Protein AF-A0A6P0U0A3-F1 (afdb_monomer_lite)

Foldseek 3Di:
DFQLDFAAFAEKEWDDWDDDQQKIWTWMQGPNDIKIKIKGFDNVPDLPDDQDPVLVVLLNLLVVLQLCLRHQHQEYEYAVDEDDPVVQVLSLVVSCLSCLVVCVVSVHDPNSRHRYDYDHDDDDPDDADAFDQAEEQEADLALLSLLVLLVCVVVVGRYAYEYEACQQVPLDDCSVVQFCVVVVNVVVHHYTYMYIDMPDRVCVVRVGDGDGDGSCLSNQVSVVLSVCSVVRHAEYEYRQAQCLQDFDDDDPRHTHGPSSCRAPVVQVSVQVVCVVVVNSHHYDYDHNPPHSVNSLVVCCVRPVVSVVSGDDPVVSD

Sequence (317 aa):
MATGKSPTCSVIYSQAPYWENYRLIFPFLVDNWQHFYYIDFPPKFENTEKTYPSILIGIAMAEIYRLCEICTPQIVKVPWYSCLQWEIDWWNEDIYWYLQQKFYLEKWNWDKMPRIEFSSNYTENNSFPSLNDTYLLAVSGGKESTFSFEWMQQANLPTEAFTLHNAGGILGNNWLEKFPVFDYIKNQTYLWEIQAHPQEDPAEYFAYQGVRNDPTITNALFIMMIIAIQQGHRFLVLANDKSSNESNTTYQGREVNHQSAKGAAYIERFNKFLERKGMPFRYVSICEEVYSIGAVHQLSLWNKNILNDLTSCNEAQ

pLDDT: mean 85.36, std 13.05, range [37.75, 98.25]

Radius of gyration: 19.23 Å; chains: 1; bounding box: 43×47×50 Å

Structure (mmCIF, N/CA/C/O backbone):
data_AF-A0A6P0U0A3-F1
#
_entry.id   AF-A0A6P0U0A3-F1
#
loop_
_atom_site.group_PDB
_atom_site.id
_atom_site.type_symbol
_atom_site.label_atom_id
_atom_site.label_alt_id
_atom_site.label_comp_id
_atom_site.label_asym_id
_atom_site.label_entity_id
_atom_site.label_seq_id
_atom_site.pdbx_PDB_ins_code
_atom_site.Cartn_x
_atom_site.Cartn_y
_atom_site.Cartn_z
_atom_site.occupancy
_atom_site.B_iso_or_equiv
_atom_site.auth_seq_id
_atom_site.auth_comp_id
_atom_site.auth_asym_id
_atom_site.auth_atom_id
_atom_site.pdbx_PDB_model_num
ATOM 1 N N . MET A 1 1 ? 17.369 18.041 -13.734 1.00 42.00 1 MET A N 1
ATOM 2 C CA . MET A 1 1 ? 16.608 17.110 -14.597 1.00 42.00 1 MET A CA 1
ATOM 3 C C . MET A 1 1 ? 17.220 15.735 -14.406 1.00 42.00 1 MET A C 1
ATOM 5 O O . MET A 1 1 ? 18.433 15.638 -14.551 1.00 42.00 1 MET A O 1
ATOM 9 N N . ALA A 1 2 ? 16.436 14.726 -14.011 1.00 46.38 2 ALA A N 1
ATOM 10 C CA . ALA A 1 2 ? 16.933 13.354 -13.889 1.00 46.38 2 ALA A CA 1
ATOM 11 C C . ALA A 1 2 ? 17.519 12.915 -15.239 1.00 46.38 2 ALA A C 1
ATOM 13 O O . ALA A 1 2 ? 16.922 13.159 -16.286 1.00 46.38 2 ALA A O 1
ATOM 14 N N . THR A 1 3 ? 18.714 12.331 -15.237 1.00 49.88 3 THR A N 1
ATOM 15 C CA . THR A 1 3 ? 19.517 12.101 -16.450 1.00 49.88 3 THR A CA 1
ATOM 16 C C . THR A 1 3 ? 19.027 10.933 -17.315 1.00 49.88 3 THR A C 1
ATOM 18 O O . THR A 1 3 ? 19.735 10.527 -18.233 1.00 49.88 3 THR A O 1
ATOM 21 N N . GLY A 1 4 ? 17.834 10.379 -17.058 1.00 51.22 4 GLY A N 1
ATOM 22 C CA . GLY A 1 4 ? 17.206 9.305 -17.847 1.00 51.22 4 GLY A CA 1
ATOM 23 C C . GLY A 1 4 ? 17.993 7.987 -17.906 1.00 51.22 4 GLY A C 1
ATOM 24 O O . GLY A 1 4 ? 17.554 7.038 -18.558 1.00 51.22 4 GLY A O 1
ATOM 25 N N . LYS A 1 5 ? 19.152 7.916 -17.241 1.00 59.84 5 LYS A N 1
ATOM 26 C CA . LYS A 1 5 ? 19.984 6.724 -17.100 1.00 59.84 5 LYS A CA 1
ATOM 27 C C . LYS A 1 5 ? 19.606 6.028 -15.801 1.00 59.84 5 LYS A C 1
ATOM 29 O O . LYS A 1 5 ? 20.313 6.158 -14.806 1.00 59.84 5 LYS A O 1
ATOM 34 N N . SER A 1 6 ? 18.483 5.317 -15.811 1.00 65.94 6 SER A N 1
ATOM 35 C CA . SER A 1 6 ? 18.298 4.295 -14.785 1.00 65.94 6 SER A CA 1
ATOM 36 C C . SER A 1 6 ? 19.247 3.129 -15.073 1.00 65.94 6 SER A C 1
ATOM 38 O O . SER A 1 6 ? 19.455 2.788 -16.244 1.00 65.94 6 SER A O 1
ATOM 40 N N . PRO A 1 7 ? 19.823 2.523 -14.031 1.00 77.25 7 PRO A N 1
ATOM 41 C CA . PRO A 1 7 ? 20.419 1.198 -14.100 1.00 77.25 7 PRO A CA 1
ATOM 42 C C . PRO A 1 7 ? 19.443 0.227 -14.767 1.00 77.25 7 PRO A C 1
ATOM 44 O O . PRO A 1 7 ? 18.230 0.370 -14.626 1.00 77.25 7 PRO A O 1
ATOM 47 N N . THR A 1 8 ? 19.968 -0.740 -15.511 1.00 80.44 8 THR A N 1
ATOM 48 C CA . THR A 1 8 ? 19.154 -1.770 -16.163 1.00 80.44 8 THR A CA 1
ATOM 49 C C . THR A 1 8 ? 19.476 -3.126 -15.564 1.00 80.44 8 THR A C 1
ATOM 51 O O . THR A 1 8 ? 20.646 -3.505 -15.527 1.00 80.44 8 THR A O 1
ATOM 54 N N . CYS A 1 9 ? 18.451 -3.860 -15.158 1.00 88.19 9 CYS A N 1
ATOM 55 C CA . CYS A 1 9 ? 18.503 -5.289 -14.883 1.00 88.19 9 CYS A CA 1
ATOM 56 C C . CYS A 1 9 ? 17.815 -6.040 -16.035 1.00 88.19 9 CYS A C 1
ATOM 58 O O . CYS A 1 9 ? 16.983 -5.473 -16.746 1.00 88.19 9 CYS A O 1
ATOM 60 N N . SER A 1 10 ? 18.164 -7.303 -16.267 1.00 89.44 10 SER A N 1
ATOM 61 C CA . SER A 1 10 ? 17.520 -8.089 -17.332 1.00 89.44 10 SER A CA 1
ATOM 62 C C . SER A 1 10 ? 16.207 -8.690 -16.845 1.00 89.44 10 SER A C 1
ATOM 64 O O . SER A 1 10 ? 15.193 -8.651 -17.549 1.00 89.44 10 SER A O 1
ATOM 66 N N . VAL A 1 11 ? 16.224 -9.248 -15.633 1.00 95.44 11 VAL A N 1
ATOM 67 C CA . VAL A 1 11 ? 15.101 -9.998 -15.074 1.00 95.44 11 VAL A CA 1
ATOM 68 C C . VAL A 1 11 ? 15.053 -9.908 -13.551 1.00 95.44 11 VAL A C 1
ATOM 70 O O . VAL A 1 11 ? 16.077 -9.941 -12.869 1.00 95.44 11 VAL A O 1
ATOM 73 N N . ILE A 1 12 ? 13.835 -9.856 -13.018 1.00 97.62 12 ILE A N 1
ATOM 74 C CA . ILE A 1 12 ? 13.557 -10.043 -11.591 1.00 97.62 12 ILE A CA 1
ATOM 75 C C . ILE A 1 12 ? 12.837 -11.377 -11.417 1.00 97.62 12 ILE A C 1
ATOM 77 O O . ILE A 1 12 ? 11.835 -11.629 -12.083 1.00 97.62 12 ILE A O 1
ATOM 81 N N . TYR A 1 13 ? 13.309 -12.215 -10.501 1.00 97.75 13 TYR A N 1
ATOM 82 C CA . TYR A 1 13 ? 12.610 -13.414 -10.049 1.00 97.75 13 TYR A CA 1
ATOM 83 C C . TYR A 1 13 ? 12.142 -13.220 -8.612 1.00 97.75 13 TYR A C 1
ATOM 85 O O . TYR A 1 13 ? 12.962 -13.071 -7.711 1.00 97.75 13 TYR A O 1
ATOM 93 N N . SER A 1 14 ? 10.834 -13.266 -8.385 1.00 97.88 14 SER A N 1
ATOM 94 C CA . SER A 1 14 ? 10.274 -13.355 -7.037 1.00 97.88 14 SER A CA 1
ATOM 95 C C . SER A 1 14 ? 10.255 -14.813 -6.585 1.00 97.88 14 SER A C 1
ATOM 97 O O . SER A 1 14 ? 9.908 -15.706 -7.361 1.00 97.88 14 SER A O 1
ATOM 99 N N . GLN A 1 15 ? 10.630 -15.071 -5.337 1.00 96.75 15 GLN A N 1
ATOM 100 C CA . GLN A 1 15 ? 10.567 -16.395 -4.722 1.00 96.75 15 GLN A CA 1
ATOM 101 C C . GLN A 1 15 ? 9.417 -16.460 -3.716 1.00 96.75 15 GLN A C 1
ATOM 103 O O . GLN A 1 15 ? 8.876 -15.432 -3.309 1.00 96.75 15 GLN A O 1
ATOM 108 N N . ALA A 1 16 ? 9.028 -17.679 -3.334 1.00 95.44 16 ALA A N 1
ATOM 109 C CA . ALA A 1 16 ? 7.943 -17.877 -2.383 1.00 95.44 16 ALA A CA 1
ATOM 110 C C . ALA A 1 16 ? 8.286 -17.205 -1.039 1.00 95.44 16 ALA A C 1
ATOM 112 O O . ALA A 1 16 ? 9.346 -17.502 -0.478 1.00 95.44 16 ALA A O 1
ATOM 113 N N . PRO A 1 17 ? 7.417 -16.324 -0.518 1.00 96.81 17 PRO A N 1
ATOM 114 C CA . PRO A 1 17 ? 7.645 -15.700 0.773 1.00 96.81 17 PRO A CA 1
ATOM 115 C C . PRO A 1 17 ? 7.436 -16.693 1.915 1.00 96.81 17 PRO A C 1
ATOM 117 O O . PRO A 1 17 ? 6.699 -17.675 1.785 1.00 96.81 17 PRO A O 1
ATOM 120 N N . TYR A 1 18 ? 8.071 -16.424 3.049 1.00 95.25 18 TYR A N 1
ATOM 121 C CA . TYR A 1 18 ? 7.999 -17.281 4.228 1.00 95.25 18 TYR A CA 1
ATOM 122 C C . TYR A 1 18 ? 8.070 -16.472 5.520 1.00 95.25 18 TYR A C 1
ATOM 124 O O . TYR A 1 18 ? 8.582 -15.355 5.553 1.00 95.25 18 TYR A O 1
ATOM 132 N N . TRP A 1 19 ? 7.540 -17.056 6.591 1.00 93.44 19 TRP A N 1
ATOM 133 C CA . TRP A 1 19 ? 7.587 -16.478 7.928 1.00 93.44 19 TRP A CA 1
ATOM 134 C C . TRP A 1 19 ? 8.822 -16.953 8.690 1.00 93.44 19 TRP A C 1
ATOM 136 O O . TRP A 1 19 ? 9.168 -18.134 8.652 1.00 93.44 19 TRP A O 1
ATOM 146 N N . GLU A 1 20 ? 9.431 -16.043 9.440 1.00 92.62 20 GLU A N 1
ATOM 147 C CA . GLU A 1 20 ? 10.434 -16.322 10.460 1.00 92.62 20 GLU A CA 1
ATOM 148 C C . GLU A 1 20 ? 10.071 -15.526 11.722 1.00 92.62 20 GLU A C 1
ATOM 150 O O . GLU A 1 20 ? 10.250 -14.311 11.793 1.00 92.62 20 GLU A O 1
ATOM 155 N N . ASN A 1 21 ? 9.520 -16.207 12.730 1.00 89.12 21 ASN A N 1
ATOM 156 C CA . ASN A 1 21 ? 8.933 -15.572 13.918 1.00 89.12 21 ASN A CA 1
ATOM 157 C C . ASN A 1 21 ? 7.853 -14.535 13.533 1.00 89.12 21 ASN A C 1
ATOM 159 O O . ASN A 1 21 ? 6.868 -14.888 12.888 1.00 89.12 21 ASN A O 1
ATOM 163 N N . TYR A 1 22 ? 8.041 -13.266 13.910 1.00 91.38 22 TYR A N 1
ATOM 164 C CA . TYR A 1 22 ? 7.133 -12.147 13.619 1.00 91.38 22 TYR A CA 1
ATOM 165 C C . TYR A 1 22 ? 7.483 -11.401 12.321 1.00 91.38 22 TYR A C 1
ATOM 167 O O . TYR A 1 22 ? 6.948 -10.325 12.063 1.00 91.38 22 TYR A O 1
ATOM 175 N N . ARG A 1 23 ? 8.397 -11.949 11.514 1.00 93.75 23 ARG A N 1
ATOM 176 C CA . ARG A 1 23 ? 8.851 -11.358 10.256 1.00 93.75 23 ARG A CA 1
ATOM 177 C C . ARG A 1 23 ? 8.343 -12.171 9.077 1.00 93.75 23 ARG A C 1
ATOM 179 O O . ARG A 1 23 ? 8.541 -13.383 9.021 1.00 93.75 23 ARG A O 1
ATOM 186 N N . LEU A 1 24 ? 7.743 -11.495 8.108 1.00 95.62 24 LEU A N 1
ATOM 187 C CA . LEU A 1 24 ? 7.437 -12.053 6.797 1.00 95.62 24 LEU A CA 1
ATOM 188 C C . LEU A 1 24 ? 8.527 -11.628 5.809 1.00 95.62 24 LEU A C 1
ATOM 190 O O . LEU A 1 24 ? 8.824 -10.441 5.668 1.00 95.62 24 LEU A O 1
ATOM 194 N N . ILE A 1 25 ? 9.134 -12.607 5.144 1.00 97.06 25 ILE A N 1
ATOM 195 C CA . ILE A 1 25 ? 10.307 -12.434 4.288 1.00 97.06 25 ILE A CA 1
ATOM 196 C C . ILE A 1 25 ? 9.929 -12.704 2.835 1.00 97.06 25 ILE A C 1
ATOM 198 O O . ILE A 1 25 ? 9.372 -13.753 2.514 1.00 97.06 25 ILE A O 1
ATOM 202 N N . PHE A 1 26 ? 10.286 -11.771 1.955 1.00 97.94 26 PHE A N 1
ATOM 203 C CA . PHE A 1 26 ? 10.101 -11.840 0.509 1.00 97.94 26 PHE A CA 1
ATOM 204 C C . PHE A 1 26 ? 11.465 -11.847 -0.192 1.00 97.94 26 PHE A C 1
ATOM 206 O O . PHE A 1 26 ? 12.105 -10.795 -0.289 1.00 97.94 26 PHE A O 1
ATOM 213 N N . PRO A 1 27 ? 11.931 -13.007 -0.681 1.00 98.25 27 PRO A N 1
ATOM 214 C CA . PRO A 1 27 ? 13.178 -13.091 -1.429 1.00 98.25 27 PRO A CA 1
ATOM 215 C C . PRO A 1 27 ? 12.974 -12.778 -2.914 1.00 98.25 27 PRO A C 1
ATOM 217 O O . PRO A 1 27 ? 12.021 -13.240 -3.553 1.00 98.25 27 PRO A O 1
ATOM 220 N N . PHE A 1 28 ? 13.932 -12.060 -3.486 1.00 98.12 28 PHE A N 1
ATOM 221 C CA . PHE A 1 28 ? 14.017 -11.739 -4.902 1.00 98.12 28 PHE A CA 1
ATOM 222 C C . PHE A 1 28 ? 15.427 -12.028 -5.423 1.00 98.12 28 PHE A C 1
ATOM 224 O O . PHE A 1 28 ? 16.420 -11.862 -4.719 1.00 98.12 28 PHE A O 1
ATOM 231 N N . LEU A 1 29 ? 15.519 -12.444 -6.682 1.00 97.75 29 LEU A N 1
ATOM 232 C CA . LEU A 1 29 ? 16.771 -12.524 -7.427 1.00 97.75 29 LEU A CA 1
ATOM 233 C C . LEU A 1 29 ? 16.689 -11.5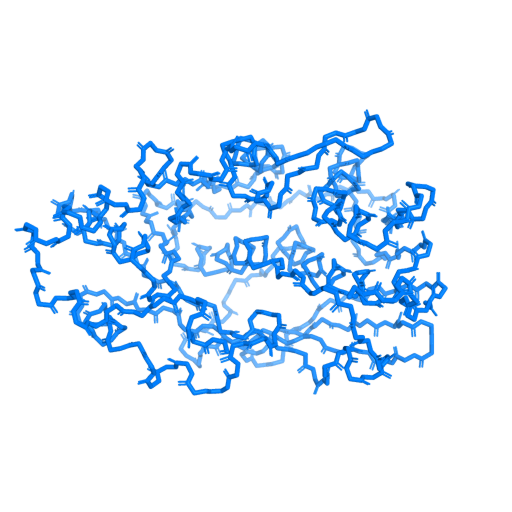44 -8.598 1.00 97.75 29 LEU A C 1
ATOM 235 O O . LEU A 1 29 ? 15.901 -11.747 -9.523 1.00 97.75 29 LEU A O 1
ATOM 239 N N . VAL A 1 30 ? 17.483 -10.481 -8.543 1.00 96.50 30 VAL A N 1
ATOM 240 C CA . VAL A 1 30 ? 17.583 -9.463 -9.593 1.00 96.50 30 VAL A CA 1
ATOM 241 C C . VAL A 1 30 ? 18.876 -9.714 -10.360 1.00 96.50 30 VAL A C 1
ATOM 243 O O . VAL A 1 30 ? 19.965 -9.436 -9.863 1.00 96.50 30 VAL A O 1
ATOM 246 N N . ASP A 1 31 ? 18.770 -10.301 -11.550 1.00 93.12 31 ASP A N 1
ATOM 247 C CA . ASP A 1 31 ? 19.893 -10.920 -12.265 1.00 93.12 31 ASP A CA 1
ATOM 248 C C . ASP A 1 31 ? 20.704 -11.884 -11.366 1.00 93.12 31 ASP A C 1
ATOM 250 O O . ASP A 1 31 ? 20.295 -13.028 -11.174 1.00 93.12 31 ASP A O 1
ATOM 254 N N . ASN A 1 32 ? 21.829 -11.435 -10.794 1.00 91.94 32 ASN A N 1
ATOM 255 C CA . ASN A 1 32 ? 22.683 -12.221 -9.887 1.00 91.94 32 ASN A CA 1
ATOM 256 C C . ASN A 1 32 ? 22.645 -11.736 -8.426 1.00 91.94 32 ASN A C 1
ATOM 258 O O . ASN A 1 32 ? 23.357 -12.276 -7.579 1.00 91.94 32 ASN A O 1
ATOM 262 N N . TRP A 1 33 ? 21.863 -10.701 -8.131 1.00 95.69 33 TRP A N 1
ATOM 263 C CA . TRP A 1 33 ? 21.782 -10.081 -6.817 1.00 95.69 33 TRP A CA 1
ATOM 264 C C . TRP A 1 33 ? 20.606 -10.644 -6.019 1.00 95.69 33 TRP A C 1
ATOM 266 O O . TRP A 1 33 ? 19.465 -10.623 -6.484 1.00 95.69 33 TRP A O 1
ATOM 276 N N . GLN A 1 34 ? 20.889 -11.170 -4.826 1.00 97.25 34 GLN A N 1
ATOM 277 C CA . GLN A 1 34 ? 19.858 -11.609 -3.891 1.00 97.25 34 GLN A CA 1
ATOM 278 C C . GLN A 1 34 ? 19.389 -10.428 -3.057 1.00 97.25 34 GLN A C 1
ATOM 280 O O . GLN A 1 34 ? 20.160 -9.861 -2.292 1.00 97.25 34 GLN A O 1
ATOM 285 N N . HIS A 1 35 ? 18.110 -10.111 -3.191 1.00 96.94 35 HIS A N 1
ATOM 286 C CA . HIS A 1 35 ? 17.456 -9.033 -2.477 1.00 96.94 35 HIS A CA 1
ATOM 287 C C . HIS A 1 35 ? 16.377 -9.593 -1.560 1.00 96.94 35 HIS A C 1
ATOM 289 O O . HIS A 1 35 ? 15.631 -10.492 -1.949 1.00 96.94 35 HIS A O 1
ATOM 295 N N . PHE A 1 36 ? 16.260 -9.040 -0.359 1.00 97.31 36 PHE A N 1
ATOM 296 C CA . PHE A 1 36 ? 15.252 -9.452 0.608 1.00 97.31 36 PHE A CA 1
ATOM 297 C C . PHE A 1 36 ? 14.442 -8.253 1.068 1.00 97.31 36 PHE A C 1
ATOM 299 O O . PHE A 1 36 ? 14.992 -7.202 1.401 1.00 97.31 36 PHE A O 1
ATOM 306 N N . TYR A 1 37 ? 13.129 -8.440 1.119 1.00 95.94 37 TYR A N 1
ATOM 307 C CA . TYR A 1 37 ? 12.188 -7.472 1.650 1.00 95.94 37 TYR A CA 1
ATOM 308 C C . TYR A 1 37 ? 11.454 -8.053 2.852 1.00 95.94 37 TYR A C 1
ATOM 310 O O . TYR A 1 37 ? 10.993 -9.194 2.823 1.00 95.94 37 TYR A O 1
ATOM 318 N N . TYR A 1 38 ? 11.386 -7.273 3.922 1.00 95.06 38 TYR A N 1
ATOM 319 C CA . TYR A 1 38 ? 10.942 -7.701 5.236 1.00 95.06 38 TYR A CA 1
ATOM 320 C C . TYR A 1 38 ? 9.733 -6.894 5.680 1.00 95.06 38 TYR A C 1
ATOM 322 O O . TYR A 1 38 ? 9.729 -5.668 5.563 1.00 95.06 38 TYR A O 1
ATOM 330 N N . ILE A 1 39 ? 8.735 -7.591 6.222 1.00 94.69 39 ILE A N 1
ATOM 331 C CA . ILE A 1 39 ? 7.615 -7.003 6.953 1.00 94.69 39 ILE A CA 1
ATOM 332 C C . ILE A 1 39 ? 7.678 -7.510 8.392 1.00 94.69 39 ILE A C 1
ATOM 334 O O . ILE A 1 39 ? 7.473 -8.698 8.646 1.00 94.69 39 ILE A O 1
ATOM 338 N N . ASP A 1 40 ? 7.956 -6.604 9.317 1.00 93.25 40 ASP A N 1
ATOM 339 C CA . ASP A 1 40 ? 8.069 -6.862 10.743 1.00 93.25 40 ASP A CA 1
ATOM 340 C C . ASP A 1 40 ? 6.766 -6.507 11.449 1.00 93.25 40 ASP A C 1
ATOM 342 O O . ASP A 1 40 ? 6.338 -5.348 11.482 1.00 93.25 40 ASP A O 1
ATOM 346 N N . PHE A 1 41 ? 6.148 -7.531 12.031 1.00 93.62 41 PHE A N 1
ATOM 347 C CA . PHE A 1 41 ? 4.975 -7.407 12.879 1.00 93.62 41 PHE A CA 1
ATOM 348 C C . PHE A 1 41 ? 5.400 -7.305 14.351 1.00 93.62 41 PHE A C 1
ATOM 350 O O . PHE A 1 41 ? 6.426 -7.866 14.751 1.00 93.62 41 PHE A O 1
ATOM 357 N N . PRO A 1 42 ? 4.630 -6.602 15.200 1.00 91.19 42 PRO A N 1
ATOM 358 C CA . PRO A 1 42 ? 4.949 -6.512 16.617 1.00 91.19 42 PRO A CA 1
ATOM 359 C C . PRO A 1 42 ? 4.815 -7.898 17.278 1.00 91.19 42 PRO A C 1
ATOM 361 O O . PRO A 1 42 ? 3.936 -8.657 16.883 1.00 91.19 42 PRO A O 1
ATOM 364 N N . PRO A 1 43 ? 5.577 -8.228 18.342 1.00 85.25 43 PRO A N 1
ATOM 365 C CA . PRO A 1 43 ? 5.554 -9.564 18.965 1.00 85.25 43 PRO A CA 1
ATOM 366 C C . PRO A 1 43 ? 4.182 -10.051 19.456 1.00 85.25 43 PRO A C 1
ATOM 368 O O . PRO A 1 43 ? 3.949 -11.242 19.607 1.00 85.25 43 PRO A O 1
ATOM 371 N N . LYS A 1 44 ? 3.262 -9.120 19.720 1.00 85.31 44 LYS A N 1
ATOM 372 C CA . LYS A 1 44 ? 1.860 -9.395 20.076 1.00 85.31 44 LYS A CA 1
ATOM 373 C C . LYS A 1 44 ? 1.020 -9.932 18.906 1.00 85.31 44 LYS A C 1
ATOM 375 O O . LYS A 1 44 ? -0.088 -10.411 19.118 1.00 85.31 44 LYS A O 1
ATOM 380 N N . PHE A 1 45 ? 1.517 -9.814 17.676 1.00 85.88 45 PHE A N 1
ATOM 381 C CA . PHE A 1 45 ? 0.910 -10.390 16.486 1.00 85.88 45 PHE A CA 1
ATOM 382 C C . PHE A 1 45 ? 1.232 -11.887 16.446 1.00 85.88 45 PHE A C 1
ATOM 384 O O . PHE A 1 45 ? 2.242 -12.320 15.895 1.00 85.88 45 PHE A O 1
ATOM 391 N N . GLU A 1 46 ? 0.383 -12.692 17.076 1.00 73.81 46 GLU A N 1
ATOM 392 C CA . GLU A 1 46 ? 0.467 -14.144 16.953 1.00 73.81 46 GLU A CA 1
ATOM 393 C C . GLU A 1 46 ? -0.070 -14.540 15.578 1.00 73.81 46 GLU A C 1
ATOM 395 O O . GLU A 1 46 ? -1.280 -14.487 15.358 1.00 73.81 46 GLU A O 1
ATOM 400 N N . ASN A 1 47 ? 0.808 -14.911 14.644 1.00 69.94 47 ASN A N 1
ATOM 401 C CA . ASN A 1 47 ? 0.409 -15.378 13.315 1.00 69.94 47 ASN A CA 1
ATOM 402 C C . ASN A 1 47 ? -0.291 -16.748 13.415 1.00 69.94 47 ASN A C 1
ATOM 404 O O . ASN A 1 47 ? 0.306 -17.803 13.203 1.00 69.94 47 ASN A O 1
ATOM 408 N N . THR A 1 48 ? -1.551 -16.718 13.834 1.00 68.56 48 THR A N 1
ATOM 409 C CA . THR A 1 48 ? -2.397 -17.882 14.126 1.00 68.56 48 THR A CA 1
ATOM 410 C C . THR A 1 48 ? -3.135 -18.382 12.890 1.00 68.56 48 THR A C 1
ATOM 412 O O . THR A 1 48 ? -3.548 -19.538 12.845 1.00 68.56 48 THR A O 1
ATOM 415 N N . GLU A 1 49 ? -3.248 -17.535 11.868 1.00 66.62 49 GLU A N 1
ATOM 416 C CA . GLU A 1 49 ? -3.959 -17.815 10.628 1.00 66.62 49 GLU A CA 1
ATOM 417 C C . GLU A 1 49 ? -2.992 -18.044 9.466 1.00 66.62 49 GLU A C 1
ATOM 419 O O . GLU A 1 49 ? -1.937 -17.420 9.346 1.00 66.62 49 GLU A O 1
ATOM 424 N N . LYS A 1 50 ? -3.371 -18.928 8.540 1.00 79.62 50 LYS A N 1
ATOM 425 C CA . LYS A 1 50 ? -2.598 -19.116 7.311 1.00 79.62 50 LYS A CA 1
ATOM 426 C C . LYS A 1 50 ? -2.680 -17.841 6.472 1.00 79.62 50 LYS A C 1
ATOM 428 O O . LYS A 1 50 ? -3.760 -17.457 6.029 1.00 79.62 50 LYS A O 1
ATOM 433 N N . THR A 1 51 ? -1.541 -17.221 6.168 1.00 84.56 51 THR A N 1
ATOM 434 C CA . THR A 1 51 ? -1.521 -16.104 5.218 1.00 84.56 51 THR A CA 1
ATOM 435 C C . THR A 1 51 ? -1.835 -16.604 3.807 1.00 84.56 51 THR A C 1
ATOM 437 O O . THR A 1 51 ? -1.226 -17.554 3.310 1.00 84.56 51 THR A O 1
ATOM 440 N N . TYR A 1 52 ? -2.805 -15.967 3.157 1.00 91.25 52 TYR A N 1
ATOM 441 C CA . TYR A 1 52 ? -3.309 -16.387 1.853 1.00 91.25 52 TYR A CA 1
ATOM 442 C C . TYR A 1 52 ? -2.342 -15.966 0.732 1.00 91.25 52 TYR A C 1
ATOM 444 O O . TYR A 1 52 ? -1.929 -14.803 0.713 1.00 91.25 52 TYR A O 1
ATOM 452 N N . PRO A 1 53 ? -2.005 -16.848 -0.234 1.00 92.44 53 PRO A N 1
ATOM 453 C CA . PRO A 1 53 ? -1.135 -16.508 -1.365 1.00 92.44 53 PRO A CA 1
ATOM 454 C C . PRO A 1 53 ? -1.577 -15.253 -2.120 1.00 92.44 53 PRO A C 1
ATOM 456 O O . PRO A 1 53 ? -0.743 -14.432 -2.487 1.00 92.44 53 PRO A O 1
ATOM 459 N N . SER A 1 54 ? -2.888 -15.063 -2.272 1.00 92.62 54 SER A N 1
ATOM 460 C CA . SER A 1 54 ? -3.491 -13.886 -2.897 1.00 92.62 54 SER A CA 1
ATOM 461 C C . SER A 1 54 ? -3.242 -12.560 -2.158 1.00 92.62 54 SER A C 1
ATOM 463 O O . SER A 1 54 ? -3.352 -11.499 -2.762 1.00 92.62 54 SER A O 1
ATOM 465 N N . ILE A 1 55 ? -2.925 -12.603 -0.859 1.00 95.12 55 ILE A N 1
ATOM 466 C CA . ILE A 1 55 ? -2.501 -11.429 -0.078 1.00 95.12 55 ILE A CA 1
ATOM 467 C C . ILE A 1 55 ? -0.985 -11.261 -0.177 1.00 95.12 55 ILE A C 1
ATOM 469 O O . ILE A 1 55 ? -0.494 -10.164 -0.434 1.00 95.12 55 ILE A O 1
ATOM 473 N N . LEU A 1 56 ? -0.246 -12.366 -0.030 1.00 95.69 56 LEU A N 1
ATOM 474 C CA . LEU A 1 56 ? 1.214 -12.383 -0.117 1.00 95.69 56 LEU A CA 1
ATOM 475 C C . LEU A 1 56 ? 1.707 -11.825 -1.453 1.00 95.69 56 LEU A C 1
ATOM 477 O O . LEU A 1 56 ? 2.672 -11.063 -1.478 1.00 95.69 56 LEU A O 1
ATOM 481 N N . ILE A 1 57 ? 1.034 -12.160 -2.558 1.00 96.06 57 ILE A N 1
ATOM 482 C CA . ILE A 1 57 ? 1.429 -11.644 -3.865 1.00 96.06 57 ILE A CA 1
ATOM 483 C C . ILE A 1 57 ? 1.323 -10.125 -3.916 1.00 96.06 57 ILE A C 1
ATOM 485 O O . ILE A 1 57 ? 2.230 -9.486 -4.424 1.00 96.06 57 ILE A O 1
ATOM 489 N N . GLY A 1 58 ? 0.295 -9.523 -3.323 1.00 95.75 58 GLY A N 1
ATOM 490 C CA . GLY A 1 58 ? 0.141 -8.075 -3.348 1.00 95.75 58 GLY A CA 1
ATOM 491 C C . GLY A 1 58 ? 1.253 -7.322 -2.618 1.00 95.75 58 GLY A C 1
ATOM 492 O O . GLY A 1 58 ? 1.720 -6.295 -3.108 1.00 95.75 58 GLY A O 1
ATOM 493 N N . ILE A 1 59 ? 1.752 -7.878 -1.510 1.00 96.00 59 ILE A N 1
ATOM 494 C CA . ILE A 1 59 ? 2.925 -7.340 -0.800 1.00 96.00 59 ILE A CA 1
ATOM 495 C C . ILE A 1 59 ? 4.189 -7.508 -1.655 1.00 96.00 59 ILE A C 1
ATOM 497 O O . ILE A 1 59 ? 4.957 -6.562 -1.825 1.00 96.00 59 ILE A O 1
ATOM 501 N N . ALA A 1 60 ? 4.385 -8.686 -2.259 1.00 96.88 60 ALA A N 1
ATOM 502 C CA . ALA A 1 60 ? 5.512 -8.925 -3.159 1.00 96.88 60 ALA A CA 1
ATOM 503 C C . ALA A 1 60 ? 5.489 -7.981 -4.375 1.00 96.88 60 ALA A C 1
ATOM 505 O O . ALA A 1 60 ? 6.535 -7.483 -4.789 1.00 96.88 60 ALA A O 1
ATOM 506 N N . MET A 1 61 ? 4.303 -7.707 -4.925 1.00 96.44 61 MET A N 1
ATOM 507 C CA . MET A 1 61 ? 4.109 -6.809 -6.060 1.00 96.44 61 MET A CA 1
ATOM 508 C C . MET A 1 61 ? 4.496 -5.369 -5.724 1.00 96.44 61 MET A C 1
ATOM 510 O O . MET A 1 61 ? 5.124 -4.721 -6.555 1.00 96.44 61 MET A O 1
ATOM 514 N N . ALA A 1 62 ? 4.224 -4.887 -4.508 1.00 93.31 62 ALA A N 1
ATOM 515 C CA . ALA A 1 62 ? 4.677 -3.562 -4.087 1.00 93.31 62 ALA A CA 1
ATOM 516 C C . ALA A 1 62 ? 6.211 -3.432 -4.125 1.00 93.31 62 ALA A C 1
ATOM 518 O O . ALA A 1 62 ? 6.739 -2.441 -4.630 1.00 93.31 62 ALA A O 1
ATOM 519 N N . GLU A 1 63 ? 6.946 -4.450 -3.673 1.00 94.69 63 GLU A N 1
ATOM 520 C CA . GLU A 1 63 ? 8.408 -4.440 -3.781 1.00 94.69 63 GLU A CA 1
ATOM 521 C C . GLU A 1 63 ? 8.888 -4.610 -5.230 1.00 94.69 63 GLU A C 1
ATOM 523 O O . GLU A 1 63 ? 9.822 -3.932 -5.656 1.00 94.69 63 GLU A O 1
ATOM 528 N N . ILE A 1 64 ? 8.220 -5.453 -6.024 1.00 95.94 64 ILE A N 1
ATOM 529 C CA . ILE A 1 64 ? 8.489 -5.588 -7.464 1.00 95.94 64 ILE A CA 1
ATOM 530 C C . ILE A 1 64 ? 8.350 -4.240 -8.168 1.00 95.94 64 ILE A C 1
ATOM 532 O O . ILE A 1 64 ? 9.187 -3.915 -9.006 1.00 95.94 64 ILE A O 1
ATOM 536 N N . TYR A 1 65 ? 7.328 -3.450 -7.839 1.00 93.75 65 TYR A N 1
ATOM 537 C CA . TYR A 1 65 ? 7.116 -2.125 -8.416 1.00 93.75 65 TYR A CA 1
ATOM 538 C C . TYR A 1 65 ? 8.297 -1.207 -8.127 1.00 93.75 65 TYR A C 1
ATOM 540 O O . TYR A 1 65 ? 8.846 -0.617 -9.059 1.00 93.75 65 TYR A O 1
ATOM 548 N N . ARG A 1 66 ? 8.753 -1.172 -6.871 1.00 91.06 66 ARG A N 1
ATOM 549 C CA . ARG A 1 66 ? 9.935 -0.408 -6.463 1.00 91.06 66 ARG A CA 1
ATOM 550 C C . ARG A 1 66 ? 11.198 -0.871 -7.195 1.00 91.06 66 ARG A C 1
ATOM 552 O O . ARG A 1 66 ? 11.942 -0.051 -7.724 1.00 91.06 66 ARG A O 1
ATOM 559 N N . LEU A 1 67 ? 11.434 -2.179 -7.293 1.00 93.62 67 LEU A N 1
ATOM 560 C CA . LEU A 1 67 ? 12.581 -2.714 -8.036 1.00 93.62 67 LEU A CA 1
ATOM 561 C C . LEU A 1 67 ? 12.498 -2.392 -9.534 1.00 93.62 67 LEU A C 1
ATOM 563 O O . LEU A 1 67 ? 13.504 -2.038 -10.147 1.00 93.62 67 LEU A O 1
ATOM 567 N N . CYS A 1 68 ? 11.307 -2.463 -10.129 1.00 93.25 68 CYS A N 1
ATOM 568 C CA . CYS A 1 68 ? 11.082 -2.091 -11.522 1.00 93.25 68 CYS A CA 1
ATOM 569 C C . CYS A 1 68 ? 11.331 -0.604 -11.765 1.00 93.25 68 CYS A C 1
ATOM 571 O O . CYS A 1 68 ? 11.909 -0.236 -12.787 1.00 93.25 68 CYS A O 1
ATOM 573 N N . GLU A 1 69 ? 10.947 0.245 -10.815 1.00 90.06 69 GLU A N 1
ATOM 574 C CA . GLU A 1 69 ? 11.277 1.661 -10.837 1.00 90.06 69 GLU A CA 1
ATOM 575 C C . GLU A 1 69 ? 12.793 1.883 -10.824 1.00 90.06 69 GLU A C 1
ATOM 577 O O . GLU A 1 69 ? 13.301 2.717 -11.565 1.00 90.06 69 GLU A O 1
ATOM 582 N N . ILE A 1 70 ? 13.534 1.118 -10.027 1.00 89.75 70 ILE A N 1
ATOM 583 C CA . ILE A 1 70 ? 14.971 1.324 -9.824 1.00 89.75 70 ILE 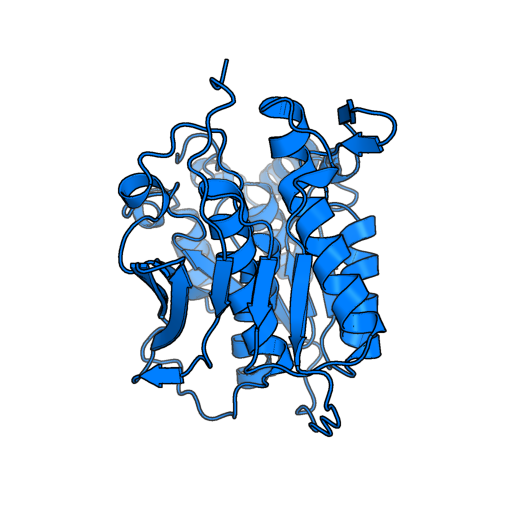A CA 1
ATOM 584 C C . ILE A 1 70 ? 15.808 0.747 -10.974 1.00 89.75 70 ILE A C 1
ATOM 586 O O . ILE A 1 70 ? 16.688 1.439 -11.487 1.00 89.75 70 ILE A O 1
ATOM 590 N N . CYS A 1 71 ? 15.545 -0.501 -11.382 1.00 89.69 71 CYS A N 1
ATOM 591 C CA . CYS A 1 71 ? 16.386 -1.234 -12.337 1.00 89.69 71 CYS A CA 1
ATOM 592 C C . CYS A 1 71 ? 15.704 -1.591 -13.665 1.00 89.69 71 CYS A C 1
ATOM 594 O O . CYS A 1 71 ? 16.376 -2.058 -14.575 1.00 89.69 71 CYS A O 1
ATOM 596 N N . THR A 1 72 ? 14.396 -1.363 -13.820 1.00 88.31 72 THR A N 1
ATOM 597 C CA . THR A 1 72 ? 13.684 -1.443 -15.122 1.00 88.31 72 THR A CA 1
ATOM 598 C C . THR A 1 72 ? 13.967 -2.719 -15.924 1.00 88.31 72 THR A C 1
ATOM 600 O O . THR A 1 72 ? 14.541 -2.669 -17.017 1.00 88.31 72 THR A O 1
ATOM 603 N N . PRO A 1 73 ? 13.568 -3.882 -15.393 1.00 92.75 73 PRO A N 1
ATOM 604 C CA . PRO A 1 73 ? 13.671 -5.133 -16.123 1.00 92.75 73 PRO A CA 1
ATOM 605 C C . PRO A 1 73 ? 12.715 -5.150 -17.314 1.00 92.75 73 PRO A C 1
ATOM 607 O O . PRO A 1 73 ? 11.659 -4.518 -17.295 1.00 92.75 73 PRO A O 1
ATOM 610 N N . GLN A 1 74 ? 13.028 -5.959 -18.325 1.00 89.25 74 GLN A N 1
ATOM 611 C CA . GLN A 1 74 ? 12.046 -6.280 -19.367 1.00 89.25 74 GLN A CA 1
ATOM 612 C C . GLN A 1 74 ? 10.986 -7.260 -18.849 1.00 89.25 74 GLN A C 1
ATOM 614 O O . GLN A 1 74 ? 9.813 -7.169 -19.212 1.00 89.25 74 GLN A O 1
ATOM 619 N N . ILE A 1 75 ? 11.404 -8.206 -18.002 1.00 94.56 75 ILE A N 1
ATOM 620 C CA . ILE A 1 75 ? 10.565 -9.307 -17.527 1.00 94.56 75 ILE A CA 1
ATOM 621 C C . ILE A 1 75 ? 10.690 -9.440 -16.008 1.00 94.56 75 ILE A C 1
ATOM 623 O O . ILE A 1 75 ? 11.792 -9.476 -15.458 1.00 94.56 75 ILE A O 1
ATOM 627 N N . VAL A 1 76 ? 9.551 -9.594 -15.341 1.00 97.69 76 VAL A N 1
ATOM 628 C CA . VAL A 1 76 ? 9.453 -10.026 -13.945 1.00 97.69 76 VAL A CA 1
ATOM 629 C C . VAL A 1 76 ? 8.792 -11.395 -13.910 1.00 97.69 76 VAL A C 1
ATOM 631 O O . VAL A 1 76 ? 7.734 -11.585 -14.501 1.00 97.69 76 VAL A O 1
ATOM 634 N N . LYS A 1 77 ? 9.389 -12.352 -13.204 1.00 97.62 77 LYS A N 1
ATOM 635 C CA . LYS A 1 77 ? 8.875 -13.716 -13.066 1.00 97.62 77 LYS A CA 1
ATOM 636 C C . LYS A 1 77 ? 8.451 -13.987 -11.633 1.00 97.62 77 LYS A C 1
ATOM 638 O O . LYS A 1 77 ? 9.247 -13.847 -10.705 1.00 97.62 77 LYS A O 1
ATOM 643 N N . VAL A 1 78 ? 7.219 -14.453 -11.470 1.00 97.19 78 VAL A N 1
ATOM 644 C CA . VAL A 1 78 ? 6.616 -14.807 -10.181 1.00 97.19 78 VAL A CA 1
ATOM 645 C C . VAL A 1 78 ? 6.179 -16.282 -10.212 1.00 97.19 78 VAL A C 1
ATOM 647 O O . VAL A 1 78 ? 4.989 -16.589 -10.246 1.00 97.19 78 VAL A O 1
ATOM 650 N N . PRO A 1 79 ? 7.128 -17.237 -10.244 1.00 94.69 79 PRO A N 1
ATOM 651 C CA . PRO A 1 79 ? 6.824 -18.653 -10.461 1.00 94.69 79 PRO A CA 1
ATOM 652 C C . PRO A 1 79 ? 6.054 -19.314 -9.309 1.00 94.69 79 PRO A C 1
ATOM 654 O O . PRO A 1 79 ? 5.403 -20.337 -9.516 1.00 94.69 79 PRO A O 1
ATOM 657 N N . TRP A 1 80 ? 6.135 -18.760 -8.098 1.00 94.12 80 TRP A N 1
ATOM 658 C CA . TRP A 1 80 ? 5.504 -19.322 -6.901 1.00 94.12 80 TRP A CA 1
ATOM 659 C C . TRP A 1 80 ? 4.009 -19.008 -6.794 1.00 94.12 80 TRP A C 1
ATOM 661 O O . TRP A 1 80 ? 3.306 -19.665 -6.028 1.00 94.12 80 TRP A O 1
ATOM 671 N N . TYR A 1 81 ? 3.521 -18.026 -7.553 1.00 94.06 81 TYR A N 1
ATOM 672 C CA . TYR A 1 81 ? 2.116 -17.650 -7.576 1.00 94.06 81 TYR A CA 1
ATOM 673 C C . TYR A 1 81 ? 1.507 -18.009 -8.928 1.00 94.06 81 TYR A C 1
ATOM 675 O O . TYR A 1 81 ? 2.087 -17.748 -9.984 1.00 94.06 81 TYR A O 1
ATOM 683 N N . SER A 1 82 ? 0.334 -18.633 -8.883 1.00 91.81 82 SER A N 1
ATOM 684 C CA . SER A 1 82 ? -0.445 -18.947 -10.076 1.00 91.81 82 SER A CA 1
ATOM 685 C C . SER A 1 82 ? -1.749 -18.179 -10.044 1.00 91.81 82 SER A C 1
ATOM 687 O O . SER A 1 82 ? -2.339 -18.026 -8.979 1.00 91.81 82 SER A O 1
ATOM 689 N N . CYS A 1 83 ? -2.215 -17.717 -11.198 1.00 91.56 83 CYS A N 1
ATOM 690 C CA . CYS A 1 83 ? -3.477 -16.998 -11.292 1.00 91.56 83 CYS A CA 1
ATOM 691 C C . CYS A 1 83 ? -4.104 -17.122 -12.683 1.00 91.56 83 CYS A C 1
ATOM 693 O O . CYS A 1 83 ? -3.502 -17.624 -13.634 1.00 91.56 83 CYS A O 1
ATOM 695 N N . LEU A 1 84 ? -5.366 -16.706 -12.778 1.00 91.62 84 LEU A N 1
ATOM 696 C CA . LEU A 1 84 ? -6.101 -16.655 -14.038 1.00 91.62 84 LEU A CA 1
ATOM 697 C C . LEU A 1 84 ? -5.676 -15.435 -14.859 1.00 91.62 84 LEU A C 1
ATOM 699 O O . LEU A 1 84 ? -5.232 -14.431 -14.307 1.00 91.62 84 LEU A O 1
ATOM 703 N N . GLN A 1 85 ? -5.904 -15.484 -16.174 1.00 92.06 85 GLN A N 1
ATOM 704 C CA . GLN A 1 85 ? -5.497 -14.417 -17.096 1.00 92.06 85 GLN A CA 1
ATOM 705 C C . GLN A 1 85 ? -5.976 -13.022 -16.668 1.00 92.06 85 GLN A C 1
ATOM 707 O O . GLN A 1 85 ? -5.211 -12.070 -16.739 1.00 92.06 85 GLN A O 1
ATOM 712 N N . TRP A 1 86 ? -7.202 -12.900 -16.151 1.00 94.06 86 TRP A N 1
ATOM 713 C CA . TRP A 1 86 ? -7.732 -11.606 -15.713 1.00 94.06 86 TRP A CA 1
ATOM 714 C C . TRP A 1 86 ? -6.913 -10.974 -14.576 1.00 94.06 86 TRP A C 1
ATOM 716 O O . TRP A 1 86 ? -6.849 -9.753 -14.481 1.00 94.06 86 TRP A O 1
ATOM 726 N N . GLU A 1 87 ? -6.315 -11.789 -13.702 1.00 94.56 87 GLU A N 1
ATOM 727 C CA . GLU A 1 87 ? -5.483 -11.323 -12.591 1.00 94.56 87 GLU A CA 1
ATOM 728 C C . GLU A 1 87 ? -4.092 -10.937 -13.105 1.00 94.56 87 GLU A C 1
ATOM 730 O O . GLU A 1 87 ? -3.546 -9.922 -12.686 1.00 94.56 87 GLU A O 1
ATOM 735 N N . ILE A 1 88 ? -3.558 -11.679 -14.082 1.00 94.25 88 ILE A N 1
ATOM 736 C CA . ILE A 1 88 ? -2.325 -11.312 -14.797 1.00 94.25 88 ILE A CA 1
ATOM 737 C C . ILE A 1 88 ? -2.482 -9.942 -15.467 1.00 94.25 88 ILE A C 1
ATOM 739 O O . ILE A 1 88 ? -1.608 -9.084 -15.331 1.00 94.25 88 ILE A O 1
ATOM 743 N N . ASP A 1 89 ? -3.596 -9.732 -16.171 1.00 95.06 89 ASP A N 1
ATOM 744 C CA . ASP A 1 89 ? -3.909 -8.467 -16.837 1.00 95.06 89 ASP A CA 1
ATOM 745 C C . ASP A 1 89 ? -4.043 -7.335 -15.811 1.00 95.06 89 ASP A C 1
ATOM 747 O O . ASP A 1 89 ? -3.513 -6.243 -16.017 1.00 95.06 89 ASP A O 1
ATOM 751 N N . TRP A 1 90 ? -4.679 -7.616 -14.667 1.00 95.75 90 TRP A N 1
ATOM 752 C CA . TRP A 1 90 ? -4.796 -6.665 -13.566 1.00 95.75 90 TRP A CA 1
ATOM 753 C C . TRP A 1 90 ? -3.418 -6.258 -13.026 1.00 95.75 90 TRP A C 1
ATOM 755 O O . TRP A 1 90 ? -3.139 -5.069 -12.933 1.00 95.75 90 TRP A O 1
ATOM 765 N N . TRP A 1 91 ? -2.516 -7.194 -12.729 1.00 95.81 91 TRP A N 1
ATOM 766 C CA . TRP A 1 91 ? -1.178 -6.855 -12.220 1.00 95.81 91 TRP A CA 1
ATOM 767 C C . TRP A 1 91 ? -0.325 -6.082 -13.240 1.00 95.81 91 TRP A C 1
ATOM 769 O O . TRP A 1 91 ? 0.384 -5.148 -12.868 1.00 95.81 91 TRP A O 1
ATOM 779 N N . ASN A 1 92 ? -0.419 -6.419 -14.531 1.00 95.00 92 ASN A N 1
ATOM 780 C CA . ASN A 1 92 ? 0.301 -5.700 -15.593 1.00 95.00 92 ASN A CA 1
ATOM 781 C C . ASN A 1 92 ? -0.260 -4.291 -15.850 1.00 95.00 92 ASN A C 1
ATOM 783 O O . ASN A 1 92 ? 0.481 -3.385 -16.228 1.00 95.00 92 ASN A O 1
ATOM 787 N N . GLU A 1 93 ? -1.554 -4.073 -15.634 1.00 93.31 93 GLU A N 1
ATOM 788 C CA . GLU A 1 93 ? -2.116 -2.725 -15.635 1.00 93.31 93 GLU A CA 1
ATOM 789 C C . GLU A 1 93 ? -1.726 -1.961 -14.359 1.00 93.31 93 GLU A C 1
ATOM 791 O O . GLU A 1 93 ? -1.383 -0.787 -14.422 1.00 93.31 93 GLU A O 1
ATOM 796 N N . ASP A 1 94 ? -1.712 -2.616 -13.203 1.00 93.44 94 ASP A N 1
ATOM 797 C CA . ASP A 1 94 ? -1.419 -1.974 -11.920 1.00 93.44 94 ASP A CA 1
ATOM 798 C C . ASP A 1 94 ? 0.017 -1.418 -11.859 1.00 93.44 94 ASP A C 1
ATOM 800 O O . ASP A 1 94 ? 0.227 -0.260 -11.490 1.00 93.44 94 ASP A O 1
ATOM 804 N N . ILE A 1 95 ? 1.005 -2.175 -12.356 1.00 92.19 95 ILE A N 1
ATOM 805 C CA . ILE A 1 95 ? 2.383 -1.671 -12.490 1.00 92.19 95 ILE A CA 1
ATOM 806 C C . ILE A 1 95 ? 2.486 -0.498 -13.475 1.00 92.19 95 ILE A C 1
ATOM 808 O O . ILE A 1 95 ? 3.285 0.415 -13.262 1.00 92.19 95 ILE A O 1
ATOM 812 N N . TYR A 1 96 ? 1.662 -0.475 -14.531 1.00 91.06 96 TYR A N 1
ATOM 813 C CA . TYR A 1 96 ? 1.596 0.664 -15.448 1.00 91.06 96 TYR A CA 1
ATOM 814 C C . TYR A 1 96 ? 1.113 1.922 -14.715 1.00 91.06 96 TYR A C 1
ATOM 816 O O . TYR A 1 96 ? 1.740 2.978 -14.842 1.00 91.06 96 TYR A O 1
ATOM 824 N N . TRP A 1 97 ? 0.048 1.807 -13.911 1.00 89.06 97 TRP A N 1
ATOM 825 C CA . TRP A 1 97 ? -0.487 2.921 -13.121 1.00 89.06 97 TRP A CA 1
ATOM 826 C C . TRP A 1 97 ? 0.559 3.492 -12.161 1.00 89.06 97 TRP A C 1
ATOM 828 O O . TRP A 1 97 ? 0.588 4.707 -11.963 1.00 89.06 97 TRP A O 1
ATOM 838 N N . TYR A 1 98 ? 1.426 2.642 -11.609 1.00 89.06 98 TYR A N 1
ATOM 839 C CA . TYR A 1 98 ? 2.525 3.052 -10.739 1.00 89.06 98 TYR A CA 1
ATOM 840 C C . TYR A 1 98 ? 3.692 3.700 -11.515 1.00 89.06 98 TYR A C 1
ATOM 842 O O . TYR A 1 98 ? 4.129 4.800 -11.177 1.00 89.06 98 TYR A O 1
ATOM 850 N N . LEU A 1 99 ? 4.179 3.080 -12.598 1.00 89.56 99 LEU A N 1
ATOM 851 C CA . LEU A 1 99 ? 5.388 3.535 -13.305 1.00 89.56 99 LEU A CA 1
ATOM 852 C C . LEU A 1 99 ? 5.163 4.696 -14.290 1.00 89.56 99 LEU A C 1
ATOM 854 O O . LEU A 1 99 ? 6.136 5.320 -14.724 1.00 89.56 99 LEU A O 1
ATOM 858 N N . GLN A 1 100 ? 3.921 5.028 -14.660 1.00 88.50 100 GLN A N 1
ATOM 859 C CA . GLN A 1 100 ? 3.638 6.040 -15.692 1.00 88.50 100 GLN A CA 1
ATOM 860 C C . GLN A 1 100 ? 4.296 7.410 -15.433 1.00 88.50 100 GLN A C 1
ATOM 862 O O . GLN A 1 100 ? 4.767 8.061 -16.370 1.00 88.50 100 GLN A O 1
ATOM 867 N N . GLN A 1 101 ? 4.392 7.837 -14.166 1.00 85.06 101 GLN A N 1
ATOM 868 C CA . GLN A 1 101 ? 5.060 9.083 -13.780 1.00 85.06 101 GLN A CA 1
ATOM 869 C C . GLN A 1 101 ? 6.549 9.046 -14.109 1.00 85.06 101 GLN A C 1
ATOM 871 O O . GLN A 1 101 ? 7.070 9.988 -14.710 1.00 85.06 101 GLN A O 1
ATOM 876 N N . LYS A 1 102 ? 7.230 7.957 -13.746 1.00 85.50 102 LYS A N 1
ATOM 877 C CA . LYS A 1 102 ? 8.645 7.765 -14.060 1.00 85.50 102 LYS A CA 1
ATOM 878 C C . LYS A 1 102 ? 8.875 7.803 -15.566 1.00 85.50 102 LYS A C 1
ATOM 880 O O . LYS A 1 102 ? 9.766 8.516 -16.019 1.00 85.50 102 LYS A O 1
ATOM 885 N N . PHE A 1 103 ? 8.047 7.106 -16.345 1.00 88.06 103 PHE A N 1
ATOM 886 C CA . PHE A 1 103 ? 8.175 7.077 -17.806 1.00 88.06 103 PHE A CA 1
ATOM 887 C C . PHE A 1 103 ? 8.073 8.482 -18.407 1.00 88.06 103 PHE A C 1
ATOM 889 O O . PHE A 1 103 ? 8.883 8.859 -19.256 1.00 88.06 103 PHE A O 1
ATOM 896 N N . TYR A 1 104 ? 7.147 9.299 -17.903 1.00 87.44 104 TYR A N 1
ATOM 897 C CA . TYR A 1 104 ? 7.036 10.699 -18.300 1.00 87.44 104 TYR A CA 1
ATOM 898 C C . TYR A 1 104 ? 8.237 11.557 -17.873 1.00 87.44 104 TYR A C 1
ATOM 900 O O . TYR A 1 104 ? 8.724 12.364 -18.674 1.00 87.44 104 TYR A O 1
ATOM 908 N N . LEU A 1 105 ? 8.700 11.433 -16.627 1.00 85.06 105 LEU A N 1
ATOM 909 C CA . LEU A 1 105 ? 9.767 12.275 -16.074 1.00 85.06 105 LEU A CA 1
ATOM 910 C C . LEU A 1 105 ? 11.142 11.927 -16.660 1.00 85.06 105 LEU A C 1
ATOM 912 O O . LEU A 1 105 ? 11.906 12.831 -16.994 1.00 85.06 105 LEU A O 1
ATOM 916 N N . GLU A 1 106 ? 11.427 10.639 -16.850 1.00 84.88 106 GLU A N 1
ATOM 917 C CA . GLU A 1 106 ? 12.683 10.129 -17.418 1.00 84.88 106 GLU A CA 1
ATOM 918 C C . GLU A 1 106 ? 12.652 9.989 -18.950 1.00 84.88 106 GLU A C 1
ATOM 920 O O . GLU A 1 106 ? 13.653 9.612 -19.560 1.00 84.88 106 GLU A O 1
ATOM 925 N N . LYS A 1 107 ? 11.526 10.347 -19.584 1.00 86.12 107 LYS A N 1
ATOM 926 C CA . LYS A 1 107 ? 11.319 10.346 -21.042 1.00 86.12 107 LYS A CA 1
ATOM 927 C C . LYS A 1 107 ? 11.554 8.976 -21.686 1.00 86.12 107 LYS A C 1
ATOM 929 O O . LYS A 1 107 ? 12.241 8.861 -22.703 1.00 86.12 107 LYS A O 1
ATOM 934 N N . TRP A 1 108 ? 10.989 7.932 -21.090 1.00 85.25 108 TRP A N 1
ATOM 935 C CA . TRP A 1 108 ? 11.087 6.568 -21.602 1.00 85.25 108 TRP A CA 1
ATOM 936 C C . TRP A 1 108 ? 9.950 6.198 -22.529 1.00 85.25 108 TRP A C 1
ATOM 938 O O . TRP A 1 108 ? 8.804 6.560 -22.308 1.00 85.25 108 TRP A O 1
ATOM 948 N N . ASN A 1 109 ? 10.263 5.386 -23.530 1.00 88.38 109 ASN A N 1
ATOM 949 C CA . ASN A 1 109 ? 9.242 4.806 -24.382 1.00 88.38 109 ASN A CA 1
ATOM 950 C C . ASN A 1 109 ? 8.486 3.685 -23.656 1.00 88.38 109 ASN A C 1
ATOM 952 O O . ASN A 1 109 ? 9.068 2.925 -22.878 1.00 88.38 109 ASN A O 1
ATOM 956 N N . TRP A 1 110 ? 7.193 3.561 -23.957 1.00 89.56 110 TRP A N 1
ATOM 957 C CA . TRP A 1 110 ? 6.307 2.573 -23.336 1.00 89.56 110 TRP A CA 1
ATOM 958 C C . TRP A 1 110 ? 6.668 1.103 -23.623 1.00 89.56 110 TRP A C 1
ATOM 960 O O . TRP A 1 110 ? 6.206 0.235 -22.891 1.00 89.56 110 TRP A O 1
ATOM 970 N N . ASP A 1 111 ? 7.501 0.798 -24.625 1.00 88.12 111 ASP A N 1
ATOM 971 C CA . ASP A 1 111 ? 8.014 -0.562 -24.884 1.00 88.12 111 ASP A CA 1
ATOM 972 C C . ASP A 1 111 ? 8.949 -1.075 -23.778 1.00 88.12 111 ASP A C 1
ATOM 974 O O . ASP A 1 111 ? 9.174 -2.276 -23.673 1.00 88.12 111 ASP A O 1
ATOM 978 N N . LYS A 1 112 ? 9.449 -0.177 -22.919 1.00 88.38 112 LYS A N 1
ATOM 979 C CA . LYS A 1 112 ? 10.228 -0.527 -21.725 1.00 88.38 112 LYS A CA 1
ATOM 980 C C . LYS A 1 112 ? 9.373 -0.920 -20.519 1.00 88.38 112 LYS A C 1
ATOM 982 O O . LYS A 1 112 ? 9.937 -1.183 -19.461 1.00 88.38 112 LYS A O 1
ATOM 987 N N . MET A 1 113 ? 8.042 -0.886 -20.626 1.00 92.31 113 MET A N 1
ATOM 988 C CA . MET A 1 113 ? 7.163 -1.264 -19.518 1.00 92.31 113 MET A CA 1
ATOM 989 C C . MET A 1 113 ? 7.426 -2.729 -19.134 1.00 92.31 113 MET A C 1
ATOM 991 O O . MET A 1 113 ? 7.284 -3.596 -20.000 1.00 92.31 113 MET A O 1
ATOM 995 N N . PRO A 1 114 ? 7.807 -3.021 -17.876 1.00 93.94 114 PRO A N 1
ATOM 996 C CA . PRO A 1 114 ? 8.068 -4.387 -17.451 1.00 93.94 114 PRO A CA 1
ATOM 997 C C . PRO A 1 114 ? 6.826 -5.257 -17.614 1.00 93.94 114 PRO A C 1
ATOM 999 O O . PRO A 1 114 ? 5.718 -4.848 -17.261 1.00 93.94 114 PRO A O 1
ATOM 1002 N N . ARG A 1 115 ? 7.018 -6.479 -18.110 1.00 95.12 115 ARG A N 1
ATOM 1003 C CA . ARG A 1 115 ? 5.959 -7.487 -18.166 1.00 95.12 115 ARG A CA 1
ATOM 1004 C C . ARG A 1 115 ? 6.078 -8.431 -16.981 1.00 95.12 115 ARG A C 1
ATOM 1006 O O . ARG A 1 115 ? 7.132 -9.034 -16.776 1.00 95.12 115 ARG A O 1
ATOM 1013 N N . ILE A 1 116 ? 4.990 -8.596 -16.238 1.00 96.31 116 ILE A N 1
ATOM 1014 C CA . ILE A 1 116 ? 4.922 -9.537 -15.120 1.00 96.31 116 ILE A CA 1
ATOM 1015 C C . ILE A 1 116 ? 4.352 -10.863 -15.620 1.00 96.31 116 ILE A C 1
ATOM 1017 O O . ILE A 1 116 ? 3.257 -10.915 -16.188 1.00 96.31 116 ILE A O 1
ATOM 1021 N N . GLU A 1 117 ? 5.106 -11.933 -15.396 1.00 95.94 117 GLU A N 1
ATOM 1022 C CA . GLU A 1 117 ? 4.784 -13.297 -15.793 1.00 95.94 117 GLU A CA 1
ATOM 1023 C C . GLU A 1 117 ? 4.563 -14.168 -14.553 1.00 95.94 117 GLU A C 1
ATOM 1025 O O . GLU A 1 117 ? 5.439 -14.310 -13.696 1.00 95.94 117 GLU A O 1
ATOM 1030 N N . PHE A 1 118 ? 3.381 -14.774 -14.485 1.00 94.62 118 PHE A N 1
ATOM 1031 C CA . PHE A 1 118 ? 2.965 -15.688 -13.425 1.00 94.62 118 PHE A CA 1
ATOM 1032 C C . PHE A 1 118 ? 2.937 -17.128 -13.935 1.00 94.62 118 PHE A C 1
ATOM 1034 O O . PHE A 1 118 ? 2.870 -17.375 -15.142 1.00 94.62 118 PHE A O 1
ATOM 1041 N N . SER A 1 119 ? 2.928 -18.089 -13.014 1.00 86.81 119 SER A N 1
ATOM 1042 C CA . SER A 1 119 ? 2.668 -19.487 -13.362 1.00 86.81 119 SER A CA 1
ATOM 1043 C C . SER A 1 119 ? 1.204 -19.675 -13.790 1.00 86.81 119 SER A C 1
ATOM 1045 O O . SER A 1 119 ? 0.275 -19.204 -13.138 1.00 86.81 119 SER A O 1
ATOM 1047 N N . SER A 1 120 ? 0.969 -20.386 -14.893 1.00 68.62 120 SER A N 1
ATOM 1048 C CA . SER A 1 120 ? -0.365 -20.576 -15.477 1.00 68.62 120 SER A CA 1
ATOM 1049 C C . SER A 1 120 ? -0.968 -21.941 -15.131 1.00 68.62 120 SER A C 1
ATOM 1051 O O . SER A 1 120 ? -1.272 -22.728 -16.017 1.00 68.62 120 SER A O 1
ATOM 1053 N N . ASN A 1 121 ? -1.142 -22.244 -13.842 1.00 64.75 121 ASN A N 1
ATOM 1054 C CA . ASN A 1 121 ? -1.815 -23.467 -13.380 1.00 64.75 121 ASN A CA 1
ATOM 1055 C C . ASN A 1 121 ? -2.593 -23.180 -12.089 1.00 64.75 121 ASN A C 1
ATOM 1057 O O . ASN A 1 121 ? -2.056 -23.341 -10.996 1.00 64.75 121 ASN A O 1
ATOM 1061 N N . TYR A 1 122 ? -3.841 -22.714 -12.191 1.00 66.62 122 TYR A N 1
ATOM 1062 C CA . TYR A 1 122 ? -4.589 -22.263 -11.016 1.00 66.62 122 TYR A CA 1
ATOM 1063 C C . TYR A 1 122 ? -5.914 -22.986 -10.787 1.00 66.62 122 TYR A C 1
ATOM 1065 O O . TYR A 1 122 ? -6.810 -22.960 -11.629 1.00 66.62 122 TYR A O 1
ATOM 1073 N N . THR A 1 123 ? -6.056 -23.475 -9.557 1.00 54.28 123 THR A N 1
ATOM 1074 C CA . THR A 1 123 ? -7.309 -23.514 -8.796 1.00 54.28 123 THR A CA 1
ATOM 1075 C C . THR A 1 123 ? -6.971 -23.179 -7.343 1.00 54.28 123 THR A C 1
ATOM 1077 O O . THR A 1 123 ? -6.506 -24.045 -6.606 1.00 54.28 123 THR A O 1
ATOM 1080 N N . GLU A 1 124 ? -7.171 -21.935 -6.915 1.00 64.00 124 GLU A N 1
ATOM 1081 C CA . GLU A 1 124 ? -7.219 -21.607 -5.484 1.00 64.00 124 GLU A CA 1
ATOM 1082 C C . GLU A 1 124 ? -8.685 -21.656 -5.070 1.00 64.00 124 GLU A C 1
ATOM 1084 O O . GLU A 1 124 ? -9.538 -20.980 -5.647 1.00 64.00 124 GLU A O 1
ATOM 1089 N N . ASN A 1 125 ? -8.972 -22.503 -4.092 1.00 61.97 125 ASN A N 1
ATOM 1090 C CA . ASN A 1 125 ? -10.271 -22.585 -3.451 1.00 61.97 125 ASN A CA 1
ATOM 1091 C C . ASN A 1 125 ? -10.028 -22.315 -1.966 1.00 61.97 125 ASN A C 1
ATOM 1093 O O . ASN A 1 125 ? -9.964 -23.236 -1.155 1.00 61.97 125 ASN A O 1
ATOM 1097 N N . ASN A 1 126 ? -9.748 -21.053 -1.644 1.00 70.12 126 ASN A N 1
ATOM 1098 C CA . ASN A 1 126 ? -9.499 -20.629 -0.274 1.00 70.12 126 ASN A CA 1
ATOM 1099 C C . ASN A 1 126 ? -10.795 -20.078 0.316 1.00 70.12 126 ASN A C 1
ATOM 1101 O O . ASN A 1 126 ? -11.365 -19.117 -0.197 1.00 70.12 126 ASN A O 1
ATOM 1105 N N . SER A 1 127 ? -11.251 -20.684 1.408 1.00 80.06 127 SER A N 1
ATOM 1106 C CA . SER A 1 127 ? -12.293 -20.108 2.249 1.00 80.06 127 SER A CA 1
ATOM 1107 C C . SER A 1 127 ? -11.655 -19.078 3.173 1.00 80.06 127 SER A C 1
ATOM 1109 O O . SER A 1 127 ? -10.869 -19.447 4.044 1.00 80.06 127 SER A O 1
ATOM 1111 N N . PHE A 1 128 ? -11.988 -17.806 2.991 1.00 85.62 128 PHE A N 1
ATOM 1112 C CA . PHE A 1 128 ? -11.636 -16.774 3.961 1.00 85.62 128 PHE A CA 1
ATOM 1113 C C . PHE A 1 128 ? -12.559 -16.851 5.187 1.00 85.62 128 PHE A C 1
ATOM 1115 O O . PHE A 1 128 ? -13.714 -17.276 5.053 1.00 85.62 128 PHE A O 1
ATOM 1122 N N . PRO A 1 129 ? -12.093 -16.434 6.377 1.00 87.12 129 PRO A N 1
ATOM 1123 C CA . PRO A 1 129 ? -12.958 -16.324 7.542 1.00 87.12 129 PRO A CA 1
ATOM 1124 C C . PRO A 1 129 ? -14.025 -15.243 7.334 1.00 87.12 129 PRO A C 1
ATOM 1126 O O . PRO A 1 129 ? -13.857 -14.304 6.553 1.00 87.12 129 PRO A O 1
ATOM 1129 N N . SER A 1 130 ? -15.133 -15.368 8.064 1.00 88.75 130 SER A N 1
ATOM 1130 C CA . SER A 1 130 ? -16.125 -14.297 8.140 1.00 88.75 130 SER A CA 1
ATOM 1131 C C . SER A 1 130 ? -15.553 -13.126 8.932 1.00 88.75 130 SER A C 1
ATOM 1133 O O . SER A 1 130 ? -15.015 -13.323 10.019 1.00 88.75 130 SER A O 1
ATOM 1135 N N . LEU A 1 131 ? -15.720 -11.914 8.408 1.00 93.75 131 LEU A N 1
ATOM 1136 C CA . LEU A 1 131 ? -15.244 -10.681 9.033 1.00 93.75 131 LEU A CA 1
ATOM 1137 C C . LEU A 1 131 ? -16.412 -9.851 9.565 1.00 93.75 131 LEU A C 1
ATOM 1139 O O . LEU A 1 131 ? -17.524 -9.894 9.021 1.00 93.75 131 LEU A O 1
ATOM 1143 N N . ASN A 1 132 ? -16.140 -9.081 10.614 1.00 95.75 132 ASN A N 1
ATOM 1144 C CA . ASN A 1 132 ? -17.082 -8.159 11.230 1.00 95.75 132 ASN A CA 1
ATOM 1145 C C . ASN A 1 132 ? -17.091 -6.822 10.485 1.00 95.75 132 ASN A C 1
ATOM 1147 O O . ASN A 1 132 ? -16.101 -6.430 9.865 1.00 95.75 132 ASN A O 1
ATOM 1151 N N . ASP A 1 133 ? -18.192 -6.084 10.604 1.00 95.81 133 ASP A N 1
ATOM 1152 C CA . ASP A 1 133 ? -18.340 -4.738 10.040 1.00 95.81 133 ASP A CA 1
ATOM 1153 C C . ASP A 1 133 ? -17.616 -3.691 10.907 1.00 95.81 133 ASP A C 1
ATOM 1155 O O . ASP A 1 133 ? -18.203 -2.749 11.437 1.00 95.81 133 ASP A O 1
ATOM 1159 N N . THR A 1 134 ? -16.312 -3.902 11.077 1.00 97.12 134 THR A N 1
ATOM 1160 C CA . THR A 1 134 ? -15.367 -3.051 11.800 1.00 97.12 134 THR A CA 1
ATOM 1161 C C . THR A 1 134 ? -14.246 -2.601 10.864 1.00 97.12 134 THR A C 1
ATOM 1163 O O . THR A 1 134 ? -14.066 -3.146 9.766 1.00 97.12 134 THR A O 1
ATOM 1166 N N . TYR A 1 135 ? -13.519 -1.569 11.283 1.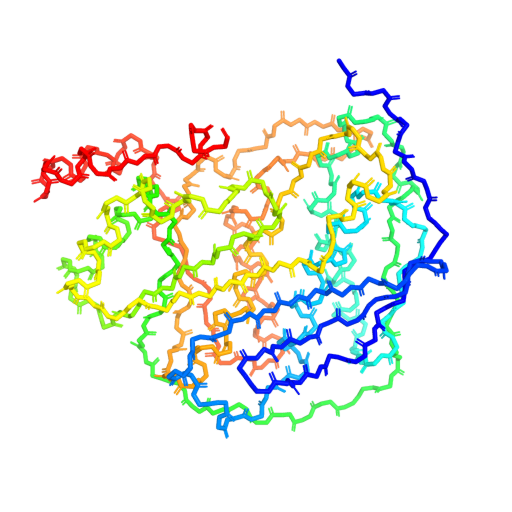00 97.81 135 TYR A N 1
ATOM 1167 C CA . TYR A 1 135 ? -12.637 -0.806 10.410 1.00 97.81 135 TYR A CA 1
ATOM 1168 C C . TYR A 1 135 ? -11.186 -0.886 10.876 1.00 97.81 135 TYR A C 1
ATOM 1170 O O . TYR A 1 135 ? -10.900 -0.734 12.061 1.00 97.81 135 TYR A O 1
ATOM 1178 N N . LEU A 1 136 ? -10.276 -1.046 9.919 1.00 97.94 136 LEU A N 1
ATOM 1179 C CA . LEU A 1 136 ? -8.849 -0.837 10.112 1.00 97.94 136 LEU A CA 1
ATOM 1180 C C . LEU A 1 136 ? -8.442 0.414 9.330 1.00 97.94 136 LEU A C 1
ATOM 1182 O O . LEU A 1 136 ? -8.489 0.417 8.098 1.00 97.94 136 LEU A O 1
ATOM 1186 N N . LEU A 1 137 ? -8.081 1.485 10.036 1.00 96.75 137 LEU A N 1
ATOM 1187 C CA . LEU A 1 137 ? -7.727 2.776 9.444 1.00 96.75 137 LEU A CA 1
ATOM 1188 C C . LEU A 1 137 ? -6.213 2.935 9.316 1.00 96.75 137 LEU A C 1
ATOM 1190 O O . LEU A 1 137 ? -5.502 2.942 10.317 1.00 96.75 137 LEU A O 1
ATOM 1194 N N . ALA A 1 138 ? -5.731 3.165 8.098 1.00 94.19 138 ALA A N 1
ATOM 1195 C CA . ALA A 1 138 ? -4.359 3.579 7.855 1.00 94.19 138 ALA A CA 1
ATOM 1196 C C . ALA A 1 138 ? -4.133 5.034 8.303 1.00 94.19 138 ALA A C 1
ATOM 1198 O O . ALA A 1 138 ? -4.778 5.962 7.807 1.00 94.19 138 ALA A O 1
ATOM 1199 N N . VAL A 1 139 ? -3.170 5.235 9.202 1.00 90.81 139 VAL A N 1
ATOM 1200 C CA . VAL A 1 139 ? -2.748 6.537 9.721 1.00 90.81 139 VAL A CA 1
ATOM 1201 C C . VAL A 1 139 ? -1.271 6.796 9.430 1.00 90.81 139 VAL A C 1
ATOM 1203 O O . VAL A 1 139 ? -0.405 5.956 9.673 1.00 90.81 139 VAL A O 1
ATOM 1206 N N . SER A 1 140 ? -0.976 7.982 8.895 1.00 82.94 140 SER A N 1
ATOM 1207 C CA . SER A 1 140 ? 0.384 8.410 8.531 1.00 82.94 140 SER A CA 1
ATOM 1208 C C . SER A 1 140 ? 0.892 9.586 9.365 1.00 82.94 140 SER A C 1
ATOM 1210 O O . SER A 1 140 ? 2.026 10.015 9.184 1.00 82.94 140 SER A O 1
ATOM 1212 N N . GLY A 1 141 ? 0.054 10.130 10.253 1.00 78.06 141 GLY A N 1
ATOM 1213 C CA . GLY A 1 141 ? 0.346 11.331 11.040 1.00 78.06 141 GLY A CA 1
ATOM 1214 C C . GLY A 1 141 ? 0.135 12.644 10.275 1.00 78.06 141 GLY A C 1
ATOM 1215 O O . GLY A 1 141 ? 0.220 13.730 10.848 1.00 78.06 141 GLY A O 1
ATOM 1216 N N . GLY A 1 142 ? -0.190 12.556 8.981 1.00 81.25 142 GLY A N 1
ATOM 1217 C CA . GLY A 1 142 ? -0.589 13.695 8.165 1.00 81.25 142 GLY A CA 1
ATOM 1218 C C . GLY A 1 142 ? -2.041 14.117 8.406 1.00 81.25 142 GLY A C 1
ATOM 1219 O O . GLY A 1 142 ? -2.891 13.315 8.806 1.00 81.25 142 GLY A O 1
ATOM 1220 N N . LYS A 1 143 ? -2.327 15.379 8.076 1.00 84.12 143 LYS A N 1
ATOM 1221 C CA . LYS A 1 143 ? -3.627 16.056 8.234 1.00 84.12 143 LYS A CA 1
ATOM 1222 C C . LYS A 1 143 ? -4.839 15.253 7.732 1.00 84.12 143 LYS A C 1
ATOM 1224 O O . LYS A 1 143 ? -5.834 15.181 8.444 1.00 84.12 143 LYS A O 1
ATOM 1229 N N . GLU A 1 144 ? -4.765 14.611 6.562 1.00 85.44 144 GLU A N 1
ATOM 1230 C CA . GLU A 1 144 ? -5.879 13.818 6.013 1.00 85.44 144 GLU A CA 1
ATOM 1231 C C . GLU A 1 144 ? -6.196 12.584 6.868 1.00 85.44 144 GLU A C 1
ATOM 1233 O O . GLU A 1 144 ? -7.361 12.294 7.154 1.00 85.44 144 GLU A O 1
ATOM 1238 N N . SER A 1 145 ? -5.158 11.858 7.290 1.00 88.38 145 SER A N 1
ATOM 1239 C CA . SER A 1 145 ? -5.318 10.637 8.081 1.00 88.38 145 SER A CA 1
ATOM 1240 C C . SER A 1 145 ? -5.789 10.928 9.505 1.00 88.38 145 SER A C 1
ATOM 1242 O O . SER A 1 145 ? -6.655 10.220 10.014 1.00 88.38 145 SER A O 1
ATOM 1244 N N . THR A 1 146 ? -5.317 12.027 10.105 1.00 89.50 146 THR A N 1
ATOM 1245 C CA . THR A 1 146 ? -5.791 12.494 11.414 1.00 89.50 146 THR A CA 1
ATOM 1246 C C . THR A 1 146 ? -7.235 12.980 11.349 1.00 89.50 146 THR A C 1
ATOM 1248 O O . THR A 1 146 ? -8.025 12.661 12.231 1.00 89.50 146 THR A O 1
ATOM 1251 N N . PHE A 1 147 ? -7.619 13.697 10.286 1.00 90.56 147 PHE A N 1
ATOM 1252 C CA . PHE A 1 147 ? -9.019 14.065 10.061 1.00 90.56 147 PHE A CA 1
ATOM 1253 C C . PHE A 1 147 ? -9.914 12.833 9.940 1.00 90.56 147 PHE A C 1
ATOM 1255 O O . PHE A 1 147 ? -10.965 12.785 10.572 1.00 90.56 147 PHE A O 1
ATOM 1262 N N . SER A 1 148 ? -9.488 11.832 9.165 1.00 92.12 148 SER A N 1
ATOM 1263 C CA . SER A 1 148 ? -10.245 10.586 9.018 1.00 92.12 148 SER A CA 1
ATOM 1264 C C . SER A 1 148 ? -10.401 9.877 10.358 1.00 92.12 148 SER A C 1
ATOM 1266 O O . SER A 1 148 ? -11.503 9.455 10.692 1.00 92.12 148 SER A O 1
ATOM 1268 N N . PHE A 1 149 ? -9.330 9.815 11.155 1.00 93.81 149 PHE A N 1
ATOM 1269 C CA . PHE A 1 149 ? -9.374 9.254 12.500 1.00 93.81 149 PHE A CA 1
ATOM 1270 C C . PHE A 1 149 ? -10.400 9.974 13.383 1.00 93.81 149 PHE A C 1
ATOM 1272 O O . PHE A 1 149 ? -11.323 9.339 13.887 1.00 93.81 149 PHE A O 1
ATOM 1279 N N . GLU A 1 150 ? -10.294 11.298 13.508 1.00 92.50 150 GLU A N 1
ATOM 1280 C CA . GLU A 1 150 ? -11.214 12.116 14.308 1.00 92.50 150 GLU A CA 1
ATOM 1281 C C . GLU A 1 150 ? -12.666 11.980 13.827 1.00 92.50 150 GLU A C 1
ATOM 1283 O O . GLU A 1 150 ? -13.570 11.776 14.633 1.00 92.50 150 GLU A O 1
ATOM 1288 N N . TRP A 1 151 ? -12.910 12.004 12.513 1.00 92.88 151 TRP A N 1
ATOM 1289 C CA . TRP A 1 151 ? -14.252 11.819 11.958 1.00 92.88 151 TRP A CA 1
ATOM 1290 C C . TRP A 1 151 ? -14.850 10.455 12.334 1.00 92.88 151 TRP A C 1
ATOM 1292 O O . TRP A 1 151 ? -16.010 10.387 12.745 1.00 92.88 151 TRP A O 1
ATOM 1302 N N . MET A 1 152 ? -14.065 9.375 12.252 1.00 94.25 152 MET A N 1
ATOM 1303 C CA . MET A 1 152 ? -14.518 8.032 12.635 1.00 94.25 152 MET A CA 1
ATOM 1304 C C . MET A 1 152 ? -14.813 7.926 14.135 1.00 94.25 152 MET A C 1
ATOM 1306 O O . MET A 1 152 ? -15.792 7.275 14.509 1.00 94.25 152 MET A O 1
ATOM 1310 N N . GLN A 1 153 ? -14.019 8.595 14.983 1.00 93.25 153 GLN A N 1
ATOM 1311 C CA . GLN A 1 153 ? -14.282 8.686 16.423 1.00 93.25 153 GLN A CA 1
ATOM 1312 C C . GLN A 1 153 ? -15.602 9.418 16.700 1.00 93.25 153 GLN A C 1
ATOM 1314 O O . GLN A 1 153 ? -16.451 8.902 17.423 1.00 93.25 153 GLN A O 1
ATOM 1319 N N . GLN A 1 154 ? -15.835 10.572 16.064 1.00 91.00 154 GLN A N 1
ATOM 1320 C CA . GLN A 1 154 ? -17.095 11.321 16.200 1.00 91.00 154 GLN A CA 1
ATOM 1321 C C . GLN A 1 154 ? -18.310 10.513 15.716 1.00 91.00 154 GLN A C 1
ATOM 1323 O O . GLN A 1 154 ? -19.399 10.607 16.286 1.00 91.00 154 GLN A O 1
ATOM 1328 N N . ALA A 1 155 ? -18.128 9.690 14.681 1.00 92.62 155 ALA A N 1
ATOM 1329 C CA . ALA A 1 155 ? -19.153 8.790 14.163 1.00 92.62 155 ALA A CA 1
ATOM 1330 C C . ALA A 1 155 ? -19.347 7.514 15.011 1.00 92.62 155 ALA A C 1
ATOM 1332 O O . ALA A 1 155 ? -20.240 6.723 14.707 1.00 92.62 155 ALA A O 1
ATOM 1333 N N . ASN A 1 156 ? -18.559 7.316 16.077 1.00 94.31 156 ASN A N 1
ATOM 1334 C CA . ASN A 1 156 ? -18.553 6.121 16.928 1.00 94.31 156 ASN A CA 1
ATOM 1335 C C . ASN A 1 156 ? -18.363 4.813 16.135 1.00 94.31 156 ASN A C 1
ATOM 1337 O O . ASN A 1 156 ? -19.003 3.798 16.423 1.00 94.31 156 ASN A O 1
ATOM 1341 N N . LEU A 1 157 ? -17.500 4.831 15.113 1.00 95.12 157 LEU A N 1
ATOM 1342 C CA . LEU A 1 157 ? -17.206 3.641 14.315 1.00 95.12 157 LEU A CA 1
ATOM 1343 C C . LEU A 1 157 ? -16.187 2.739 15.036 1.00 95.12 157 LEU A C 1
ATOM 1345 O O . LEU A 1 157 ? -15.137 3.235 15.454 1.00 95.12 157 LEU A O 1
ATOM 1349 N N . PRO A 1 158 ? -16.430 1.417 15.146 1.00 95.19 158 PRO A N 1
ATOM 1350 C CA . PRO A 1 158 ? -15.503 0.484 15.789 1.00 95.19 158 PRO A CA 1
ATOM 1351 C C . PRO A 1 158 ? -14.232 0.329 14.946 1.00 95.19 158 PRO A C 1
ATOM 1353 O O . PRO A 1 158 ? -14.222 -0.388 13.940 1.00 95.19 158 PRO A O 1
ATOM 1356 N N . THR A 1 159 ? -13.178 1.036 15.351 1.00 96.38 159 THR A N 1
ATOM 1357 C CA . THR A 1 159 ? -11.995 1.272 14.520 1.00 96.38 159 THR A CA 1
ATOM 1358 C C . THR A 1 159 ? -10.715 0.964 15.278 1.00 96.38 159 THR A C 1
ATOM 1360 O O . THR A 1 159 ? -10.475 1.540 16.340 1.00 96.38 159 THR A O 1
ATOM 1363 N N . GLU A 1 160 ? -9.865 0.130 14.690 1.00 96.94 160 GLU A N 1
ATOM 1364 C CA . GLU A 1 160 ? -8.447 0.039 15.037 1.00 96.94 160 GLU A CA 1
ATOM 1365 C C . GLU A 1 160 ? -7.617 0.820 14.020 1.00 96.94 160 GLU A C 1
ATOM 1367 O O . GLU A 1 160 ? -8.026 1.027 12.873 1.00 96.94 160 GLU A O 1
ATOM 1372 N N . ALA A 1 161 ? -6.445 1.280 14.440 1.00 96.50 161 ALA A N 1
ATOM 1373 C CA . ALA A 1 161 ? -5.541 2.028 13.586 1.00 96.50 161 ALA A CA 1
ATOM 1374 C C . ALA A 1 161 ? -4.373 1.147 13.126 1.00 96.50 161 ALA A C 1
ATOM 1376 O O . ALA A 1 161 ? -3.929 0.238 13.822 1.00 96.50 161 ALA A O 1
ATOM 1377 N N . PHE A 1 162 ? -3.844 1.450 11.950 1.00 95.00 162 PHE A N 1
ATOM 1378 C CA . PHE A 1 162 ? -2.689 0.810 11.340 1.00 95.00 162 PHE A CA 1
ATOM 1379 C C . PHE A 1 162 ? -1.745 1.879 10.814 1.00 95.00 162 PHE A C 1
ATOM 1381 O O . PHE A 1 162 ? -2.178 2.863 10.224 1.00 95.00 162 PHE A O 1
ATOM 1388 N N . THR A 1 163 ? -0.448 1.674 10.962 1.00 91.38 163 THR A N 1
ATOM 1389 C CA . THR A 1 163 ? 0.558 2.529 10.349 1.00 91.38 163 THR A CA 1
ATOM 1390 C C . THR A 1 163 ? 1.697 1.677 9.806 1.00 91.38 163 THR A C 1
ATOM 1392 O O . THR A 1 163 ? 2.094 0.675 10.406 1.00 91.38 163 THR A O 1
ATOM 1395 N N . LEU A 1 164 ? 2.178 2.062 8.626 1.00 87.62 164 LEU A N 1
ATOM 1396 C CA . LEU A 1 164 ? 3.230 1.363 7.907 1.00 87.62 164 LEU A CA 1
ATOM 1397 C C . LEU A 1 164 ? 4.490 2.217 7.904 1.00 87.62 164 LEU A C 1
ATOM 1399 O O . LEU A 1 164 ? 4.516 3.311 7.342 1.00 87.62 164 LEU A O 1
ATOM 1403 N N . HIS A 1 165 ? 5.539 1.701 8.520 1.00 80.56 165 HIS A N 1
ATOM 1404 C CA . HIS A 1 165 ? 6.813 2.383 8.651 1.00 80.56 165 HIS A CA 1
ATOM 1405 C C . HIS A 1 165 ? 7.730 1.979 7.514 1.00 80.56 165 HIS A C 1
ATOM 1407 O O . HIS A 1 165 ? 7.798 0.806 7.149 1.00 80.56 165 HIS A O 1
ATOM 1413 N N . ASN A 1 166 ? 8.480 2.955 7.011 1.00 71.25 166 ASN A N 1
ATOM 1414 C CA . ASN A 1 166 ? 9.563 2.756 6.056 1.00 71.25 166 ASN A CA 1
ATOM 1415 C C . ASN A 1 166 ? 9.178 2.063 4.729 1.00 71.25 166 ASN A C 1
ATOM 1417 O O . ASN A 1 166 ? 10.057 1.612 3.991 1.00 71.25 166 ASN A O 1
ATOM 1421 N N . ALA A 1 167 ? 7.888 2.042 4.370 1.00 56.22 167 ALA A N 1
ATOM 1422 C CA . ALA A 1 167 ? 7.471 1.721 3.010 1.00 56.22 167 ALA A CA 1
ATOM 1423 C C . ALA A 1 167 ? 8.228 2.648 2.043 1.00 56.22 167 ALA A C 1
ATOM 1425 O O . ALA A 1 167 ? 8.088 3.862 2.095 1.00 56.22 167 ALA A O 1
ATOM 1426 N N . GLY A 1 168 ? 9.158 2.089 1.271 1.00 49.62 168 GLY A N 1
ATOM 1427 C CA . GLY A 1 168 ? 9.939 2.843 0.291 1.00 49.62 168 GLY A CA 1
ATOM 1428 C C . GLY A 1 168 ? 11.273 3.443 0.757 1.00 49.62 168 GLY A C 1
ATOM 1429 O O . GLY A 1 168 ? 11.979 3.977 -0.093 1.00 49.62 168 GLY A O 1
ATOM 1430 N N . GLY A 1 169 ? 11.689 3.339 2.027 1.00 48.47 169 GLY A N 1
ATOM 1431 C CA . GLY A 1 169 ? 13.039 3.773 2.446 1.00 48.47 169 GLY A CA 1
ATOM 1432 C C . GLY A 1 169 ? 13.251 5.290 2.598 1.00 48.47 169 GLY A C 1
ATOM 1433 O O . GLY A 1 169 ? 14.336 5.714 2.985 1.00 48.47 169 GLY A O 1
ATOM 1434 N N . ILE A 1 170 ? 12.252 6.121 2.277 1.00 45.56 170 ILE A N 1
ATOM 1435 C CA . ILE A 1 170 ? 12.424 7.581 2.119 1.00 45.56 170 ILE A CA 1
ATOM 1436 C C . ILE A 1 170 ? 12.255 8.344 3.445 1.00 45.56 170 ILE A C 1
ATOM 1438 O O . ILE A 1 170 ? 12.831 9.411 3.613 1.00 45.56 170 ILE A O 1
ATOM 1442 N N . LEU A 1 171 ? 11.497 7.812 4.409 1.00 51.41 171 LEU A N 1
ATOM 1443 C CA . LEU A 1 171 ? 11.107 8.558 5.621 1.00 51.41 171 LEU A CA 1
ATOM 1444 C C . LEU A 1 171 ? 12.053 8.379 6.827 1.00 51.41 171 LEU A C 1
ATOM 1446 O O . LEU A 1 171 ? 11.842 9.003 7.868 1.00 51.41 171 LEU A O 1
ATOM 1450 N N . GLY A 1 172 ? 13.115 7.578 6.686 1.00 54.22 172 GLY A N 1
ATOM 1451 C CA . GLY A 1 172 ? 14.138 7.377 7.718 1.00 54.22 172 GLY A CA 1
ATOM 1452 C C . GLY A 1 172 ? 13.624 6.777 9.040 1.00 54.22 172 GLY A C 1
ATOM 1453 O O . GLY A 1 172 ? 12.449 6.454 9.208 1.00 54.22 172 GLY A O 1
ATOM 1454 N N . ASN A 1 173 ? 14.529 6.622 10.013 1.00 57.59 173 ASN A N 1
ATOM 1455 C CA . ASN A 1 173 ? 14.251 5.908 11.271 1.00 57.59 173 ASN A CA 1
ATOM 1456 C C . ASN A 1 173 ? 13.591 6.769 12.370 1.00 57.59 173 ASN A C 1
ATOM 1458 O O . ASN A 1 173 ? 13.073 6.216 13.334 1.00 57.59 173 ASN A O 1
ATOM 1462 N N . ASN A 1 174 ? 13.563 8.102 12.235 1.00 58.59 174 ASN A N 1
ATOM 1463 C CA . ASN A 1 174 ? 13.133 9.016 13.312 1.00 58.59 174 ASN A CA 1
ATOM 1464 C C . ASN A 1 174 ? 11.671 9.471 13.191 1.00 58.59 174 ASN A C 1
ATOM 1466 O O . ASN A 1 174 ? 11.257 10.423 13.845 1.00 58.59 174 ASN A O 1
ATOM 1470 N N . TRP A 1 175 ? 10.885 8.854 12.313 1.00 59.47 175 TRP A N 1
ATOM 1471 C CA . TRP A 1 175 ? 9.545 9.339 11.998 1.00 59.47 175 TRP A CA 1
ATOM 1472 C C . TRP A 1 175 ? 8.585 9.230 13.210 1.00 59.47 175 TRP A C 1
ATOM 1474 O O . TRP A 1 175 ? 7.844 10.174 13.445 1.00 59.47 175 TRP A O 1
ATOM 1484 N N . LEU A 1 176 ? 8.670 8.195 14.064 1.00 55.41 176 LEU A N 1
ATOM 1485 C CA . LEU A 1 176 ? 7.856 8.095 15.299 1.00 55.41 176 LEU A CA 1
ATOM 1486 C C . LEU A 1 176 ? 8.011 9.310 16.221 1.00 55.41 176 LEU A C 1
ATOM 1488 O O . LEU A 1 176 ? 7.027 9.810 16.755 1.00 55.41 176 LEU A O 1
ATOM 1492 N N . GLU A 1 177 ? 9.238 9.810 16.372 1.00 61.84 177 GLU A N 1
ATOM 1493 C CA . GLU A 1 177 ? 9.536 10.979 17.208 1.00 61.84 177 GLU A CA 1
ATOM 1494 C C . GLU A 1 177 ? 9.015 12.287 16.588 1.00 61.84 177 GLU A C 1
ATOM 1496 O O . GLU A 1 177 ? 8.830 13.278 17.293 1.00 61.84 177 GLU A O 1
ATOM 1501 N N . LYS A 1 178 ? 8.765 12.300 15.271 1.00 66.88 178 LYS A N 1
ATOM 1502 C CA . LYS A 1 178 ? 8.301 13.477 14.520 1.00 66.88 178 LYS A CA 1
ATOM 1503 C C . LYS A 1 178 ? 6.776 13.640 14.501 1.00 66.88 178 LYS A C 1
ATOM 1505 O O . LYS A 1 178 ? 6.311 14.700 14.094 1.00 66.88 178 LYS A O 1
ATOM 1510 N N . PHE A 1 179 ? 5.996 12.640 14.921 1.00 75.44 179 PHE A N 1
ATOM 1511 C CA . PHE A 1 179 ? 4.528 12.677 14.843 1.00 75.44 179 PHE A CA 1
ATOM 1512 C C . PHE A 1 179 ? 3.868 12.418 16.212 1.00 75.44 179 PHE A C 1
ATOM 1514 O O . PHE A 1 179 ? 3.373 11.313 16.457 1.00 75.44 179 PHE A O 1
ATOM 1521 N N . PRO A 1 180 ? 3.774 13.442 17.087 1.00 82.00 180 PRO A N 1
ATOM 1522 C CA . PRO A 1 180 ? 3.123 13.331 18.401 1.00 82.00 180 PRO A CA 1
ATOM 1523 C C . PRO A 1 180 ? 1.664 12.852 18.330 1.00 82.00 180 PRO A C 1
ATOM 1525 O O . PRO A 1 180 ? 1.139 12.266 19.276 1.00 82.00 180 PRO A O 1
ATOM 1528 N N . VAL A 1 181 ? 1.007 13.036 17.181 1.00 86.25 181 VAL A N 1
ATOM 1529 C CA . VAL A 1 181 ? -0.364 12.574 16.939 1.00 86.25 181 VAL A CA 1
ATOM 1530 C C . VAL A 1 181 ? -0.542 11.059 17.116 1.00 86.25 181 VAL A C 1
ATOM 1532 O O . VAL A 1 181 ? -1.645 10.612 17.432 1.00 86.25 181 VAL A O 1
ATOM 1535 N N . PHE A 1 182 ? 0.513 10.247 16.979 1.00 88.50 182 PHE A N 1
ATOM 1536 C CA . PHE A 1 182 ? 0.396 8.812 17.247 1.00 88.50 182 PHE A CA 1
ATOM 1537 C C . PHE A 1 182 ? 0.168 8.496 18.722 1.00 88.50 182 PHE A C 1
ATOM 1539 O O . PHE A 1 182 ? -0.580 7.563 19.008 1.00 88.50 182 PHE A O 1
ATOM 1546 N N . ASP A 1 183 ? 0.725 9.275 19.650 1.00 88.62 183 ASP A N 1
ATOM 1547 C CA . ASP A 1 183 ? 0.451 9.098 21.080 1.00 88.62 183 ASP A CA 1
ATOM 1548 C C . ASP A 1 183 ? -1.015 9.409 21.387 1.00 88.62 183 ASP A C 1
ATOM 1550 O O . ASP A 1 183 ? -1.674 8.682 22.134 1.00 88.62 183 ASP A O 1
ATOM 1554 N N . TYR A 1 184 ? -1.565 10.446 20.747 1.00 89.75 184 TYR A N 1
ATOM 1555 C CA . TYR A 1 184 ? -2.994 10.735 20.812 1.00 89.75 184 TYR A CA 1
ATOM 1556 C C . TYR A 1 184 ? -3.832 9.549 20.299 1.00 89.75 184 TYR A C 1
ATOM 1558 O O . TYR A 1 184 ? -4.718 9.086 21.015 1.00 89.75 184 TYR A O 1
ATOM 1566 N N . ILE A 1 185 ? -3.518 9.000 19.119 1.00 92.12 185 ILE A N 1
ATOM 1567 C CA . ILE A 1 185 ? -4.248 7.861 18.533 1.00 92.12 185 ILE A CA 1
ATOM 1568 C C . ILE A 1 185 ? -4.163 6.616 19.430 1.00 92.12 185 ILE A C 1
ATOM 1570 O O . ILE A 1 185 ? -5.192 5.993 19.696 1.00 92.12 185 ILE A O 1
ATOM 1574 N N . LYS A 1 186 ? -2.971 6.284 19.950 1.00 93.00 186 LYS A N 1
ATOM 1575 C CA . LYS A 1 186 ? -2.737 5.140 20.856 1.00 93.00 186 LYS A CA 1
ATOM 1576 C C . LYS A 1 186 ? -3.549 5.226 22.151 1.00 93.00 186 LYS A C 1
ATOM 1578 O O . LYS A 1 186 ? -3.885 4.197 22.730 1.00 93.00 186 LYS A O 1
ATOM 1583 N N . ASN A 1 187 ? -3.869 6.438 22.606 1.00 92.81 187 ASN A N 1
ATOM 1584 C CA . ASN A 1 187 ? -4.708 6.651 23.786 1.00 92.81 187 ASN A CA 1
ATOM 1585 C C . ASN A 1 187 ? -6.208 6.450 23.513 1.00 92.81 187 ASN A C 1
ATOM 1587 O O . ASN A 1 187 ? -6.974 6.307 24.464 1.00 92.81 187 ASN A O 1
ATOM 1591 N N . GLN A 1 188 ? -6.638 6.463 22.248 1.00 93.44 188 GLN A N 1
ATOM 1592 C CA . GLN A 1 188 ? -8.046 6.326 21.853 1.00 93.44 188 GLN A CA 1
ATOM 1593 C C . GLN A 1 188 ? -8.374 4.936 21.293 1.00 93.44 188 GLN A C 1
ATOM 1595 O O . GLN A 1 188 ? -9.480 4.437 21.480 1.00 93.44 188 GLN A O 1
ATOM 1600 N N . THR A 1 189 ? -7.432 4.304 20.593 1.00 95.12 189 THR A N 1
ATOM 1601 C CA . THR A 1 189 ? -7.592 2.960 20.033 1.00 95.12 189 THR A CA 1
ATOM 1602 C C . THR A 1 189 ? -6.252 2.242 19.957 1.00 95.12 189 THR A C 1
ATOM 1604 O O . THR A 1 189 ? -5.184 2.820 20.158 1.00 95.12 189 THR A O 1
ATOM 1607 N N . TYR A 1 190 ? -6.300 0.960 19.630 1.00 95.06 190 TYR A N 1
ATOM 1608 C CA . TYR A 1 190 ? -5.106 0.198 19.355 1.00 95.06 190 TYR A CA 1
ATOM 1609 C C . TYR A 1 190 ? -4.492 0.593 18.003 1.00 95.06 190 TYR A C 1
ATOM 1611 O O . TYR A 1 190 ? -5.183 0.657 16.985 1.00 95.06 190 TYR A O 1
ATOM 1619 N N . LEU A 1 191 ? -3.176 0.829 17.997 1.00 94.62 191 LEU A N 1
ATOM 1620 C CA . LEU A 1 191 ? -2.390 1.117 16.798 1.00 94.62 191 LEU A CA 1
ATOM 1621 C C . LEU A 1 191 ? -1.486 -0.077 16.452 1.00 94.62 191 LEU A C 1
ATOM 1623 O O . LEU A 1 191 ? -0.605 -0.459 17.231 1.00 94.62 191 LEU A O 1
ATOM 1627 N N . TRP A 1 192 ? -1.699 -0.659 15.273 1.00 94.56 192 TRP A N 1
ATOM 1628 C CA . TRP A 1 192 ? -0.799 -1.630 14.656 1.00 94.56 192 TRP A CA 1
ATOM 1629 C C . TRP A 1 192 ? 0.358 -0.901 13.977 1.00 94.56 192 TRP A C 1
ATOM 1631 O O . TRP A 1 192 ? 0.180 -0.244 12.956 1.00 94.56 192 TRP A O 1
ATOM 1641 N N . GLU A 1 193 ? 1.542 -1.035 14.560 1.00 91.69 193 GLU A N 1
ATOM 1642 C CA . GLU A 1 193 ? 2.796 -0.464 14.069 1.00 91.69 193 GLU A CA 1
ATOM 1643 C C . GLU A 1 193 ? 3.566 -1.549 13.316 1.00 91.69 193 GLU A C 1
ATOM 1645 O O . GLU A 1 193 ? 4.105 -2.465 13.939 1.00 91.69 193 GLU A O 1
ATOM 1650 N N . ILE A 1 194 ? 3.549 -1.490 11.980 1.00 92.00 194 ILE A N 1
ATOM 1651 C CA . ILE A 1 194 ? 4.221 -2.462 11.110 1.00 92.00 194 ILE A CA 1
ATOM 1652 C C . ILE A 1 194 ? 5.401 -1.793 10.429 1.00 92.00 194 ILE A C 1
ATOM 1654 O O . ILE A 1 194 ? 5.259 -0.713 9.861 1.00 92.00 194 ILE A O 1
ATOM 1658 N N . GLN A 1 195 ? 6.552 -2.456 10.417 1.00 89.56 195 GLN A N 1
ATOM 1659 C CA . GLN A 1 195 ? 7.729 -1.961 9.716 1.00 89.56 195 GLN A CA 1
ATOM 1660 C C . GLN A 1 195 ? 7.965 -2.760 8.442 1.00 89.56 195 GLN A C 1
ATOM 1662 O O . GLN A 1 195 ? 8.078 -3.977 8.475 1.00 89.56 195 GLN A O 1
ATOM 1667 N N . ALA A 1 196 ? 8.076 -2.068 7.314 1.00 89.38 196 ALA A N 1
ATOM 1668 C CA . ALA A 1 196 ? 8.406 -2.675 6.040 1.00 89.38 196 ALA A CA 1
ATOM 1669 C C . ALA A 1 196 ? 9.729 -2.115 5.536 1.00 89.38 196 ALA A C 1
ATOM 1671 O O . ALA A 1 196 ? 9.898 -0.903 5.456 1.00 89.38 196 ALA A O 1
ATOM 1672 N N . HIS A 1 197 ? 10.689 -2.973 5.217 1.00 89.50 197 HIS A N 1
ATOM 1673 C CA . HIS A 1 197 ? 12.009 -2.513 4.809 1.00 89.50 197 HIS A CA 1
ATOM 1674 C C . HIS A 1 197 ? 12.756 -3.578 4.014 1.00 89.50 197 HIS A C 1
ATOM 1676 O O . HIS A 1 197 ? 12.574 -4.772 4.245 1.00 89.50 197 HIS A O 1
ATOM 1682 N N . PRO A 1 198 ? 13.631 -3.183 3.086 1.00 91.06 198 PRO A N 1
ATOM 1683 C CA . PRO A 1 198 ? 14.569 -4.132 2.526 1.00 91.06 198 PRO A CA 1
ATOM 1684 C C . PRO A 1 198 ? 15.696 -4.470 3.507 1.00 91.06 198 PRO A C 1
ATOM 1686 O O . PRO A 1 198 ? 15.937 -3.749 4.481 1.00 91.06 198 PRO A O 1
ATOM 1689 N N . GLN A 1 199 ? 16.428 -5.544 3.216 1.00 91.25 199 GLN A N 1
ATOM 1690 C CA . GLN A 1 199 ? 17.720 -5.813 3.844 1.00 91.25 199 GLN A CA 1
ATOM 1691 C C . GLN A 1 199 ? 18.751 -4.730 3.508 1.00 91.25 199 GLN A C 1
ATOM 1693 O O . GLN A 1 199 ? 19.514 -4.318 4.376 1.00 91.25 199 GLN A O 1
ATOM 1698 N N . GLU A 1 200 ? 18.753 -4.270 2.260 1.00 89.88 200 GLU A N 1
ATOM 1699 C CA . GLU A 1 200 ? 19.606 -3.198 1.751 1.00 89.88 200 GLU A CA 1
ATOM 1700 C C . GLU A 1 200 ? 18.814 -2.351 0.742 1.00 89.88 200 GLU A C 1
ATOM 1702 O O . GLU A 1 200 ? 17.950 -2.880 0.043 1.00 89.88 200 GLU A O 1
ATOM 1707 N N . ASP A 1 201 ? 19.041 -1.032 0.682 1.00 88.12 201 ASP A N 1
ATOM 1708 C CA . ASP A 1 201 ? 18.296 -0.172 -0.250 1.00 88.12 201 ASP A CA 1
ATOM 1709 C C . ASP A 1 201 ? 18.681 -0.527 -1.701 1.00 88.12 201 ASP A C 1
ATOM 1711 O O . ASP A 1 201 ? 19.831 -0.300 -2.098 1.00 88.12 201 ASP A O 1
ATOM 1715 N N . PRO A 1 202 ? 17.747 -1.029 -2.539 1.00 89.81 202 PRO A N 1
ATOM 1716 C CA . PRO A 1 202 ? 18.064 -1.361 -3.925 1.00 89.81 202 PRO A CA 1
ATOM 1717 C C . PRO A 1 202 ? 18.598 -0.158 -4.702 1.00 89.81 202 PRO A C 1
ATOM 1719 O O . PRO A 1 202 ? 19.395 -0.310 -5.624 1.00 89.81 202 PRO A O 1
ATOM 1722 N N . ALA A 1 203 ? 18.180 1.056 -4.351 1.00 88.50 203 ALA A N 1
ATOM 1723 C CA . ALA A 1 203 ? 18.653 2.238 -5.043 1.00 88.50 203 ALA A CA 1
ATOM 1724 C C . ALA A 1 203 ? 20.107 2.587 -4.689 1.00 88.50 203 ALA A C 1
ATOM 1726 O O . ALA A 1 203 ? 20.804 3.139 -5.539 1.00 88.50 203 ALA A O 1
ATOM 1727 N N . GLU A 1 204 ? 20.592 2.234 -3.495 1.00 89.44 204 GLU A N 1
ATOM 1728 C CA . GLU A 1 204 ? 22.022 2.307 -3.177 1.00 89.44 204 GLU A CA 1
ATOM 1729 C C . GLU A 1 204 ? 22.800 1.248 -3.960 1.00 89.44 204 GLU A C 1
ATOM 1731 O O . GLU A 1 204 ? 23.778 1.588 -4.627 1.00 89.44 204 GLU A O 1
ATOM 1736 N N . TYR A 1 205 ? 22.315 -0.001 -3.967 1.00 90.75 205 TYR A N 1
ATOM 1737 C CA . TYR A 1 205 ? 22.927 -1.104 -4.717 1.00 90.75 205 TYR A CA 1
ATOM 1738 C C . TYR A 1 205 ? 23.105 -0.763 -6.205 1.00 90.75 205 TYR A C 1
ATOM 1740 O O . TYR A 1 205 ? 24.177 -0.946 -6.783 1.00 90.75 205 TYR A O 1
ATOM 1748 N N . PHE A 1 206 ? 22.061 -0.210 -6.825 1.00 90.12 206 PHE A N 1
ATOM 1749 C CA . PHE A 1 206 ? 22.067 0.165 -8.236 1.00 90.12 206 PHE A CA 1
ATOM 1750 C C . PHE A 1 206 ? 22.637 1.568 -8.510 1.00 90.12 206 PHE A C 1
ATOM 1752 O O . PHE A 1 206 ? 22.702 1.972 -9.671 1.00 90.12 206 PHE A O 1
ATOM 1759 N N . ALA A 1 207 ? 23.049 2.324 -7.487 1.00 89.06 207 ALA A N 1
ATOM 1760 C CA . ALA A 1 207 ? 23.430 3.736 -7.606 1.00 89.06 207 ALA A CA 1
ATOM 1761 C C . ALA A 1 207 ? 22.367 4.586 -8.343 1.00 89.06 207 ALA A C 1
ATOM 1763 O O . ALA A 1 207 ? 22.676 5.451 -9.169 1.00 89.06 207 ALA A O 1
ATOM 1764 N N . TYR A 1 208 ? 21.090 4.317 -8.065 1.00 85.62 208 TYR A N 1
ATOM 1765 C CA . TYR A 1 208 ? 19.958 4.971 -8.706 1.00 85.62 208 TYR A CA 1
ATOM 1766 C C . TYR A 1 208 ? 19.756 6.396 -8.174 1.00 85.62 208 TYR A C 1
ATOM 1768 O O . TYR A 1 208 ? 19.565 6.621 -6.979 1.00 85.62 208 TYR A O 1
ATOM 1776 N N . GLN A 1 209 ? 19.762 7.366 -9.093 1.00 81.62 209 GLN A N 1
ATOM 1777 C CA . GLN A 1 209 ? 19.619 8.804 -8.813 1.00 81.62 209 GLN A CA 1
ATOM 1778 C C . GLN A 1 209 ? 18.368 9.419 -9.467 1.00 81.62 209 GLN A C 1
ATOM 1780 O O . GLN A 1 209 ? 18.310 10.629 -9.702 1.00 81.62 209 GLN A O 1
ATOM 1785 N N . GLY A 1 210 ? 17.395 8.590 -9.849 1.00 77.00 210 GLY A N 1
ATOM 1786 C CA . GLY A 1 210 ? 16.159 9.058 -10.469 1.00 77.00 210 GLY A CA 1
ATOM 1787 C C . GLY A 1 210 ? 15.055 9.376 -9.461 1.00 77.00 210 GLY A C 1
ATOM 1788 O O . GLY A 1 210 ? 15.268 9.408 -8.249 1.00 77.00 210 GLY A O 1
ATOM 1789 N N . VAL A 1 211 ? 13.869 9.661 -9.995 1.00 73.00 211 VAL A N 1
ATOM 1790 C CA . VAL A 1 211 ? 12.680 9.980 -9.197 1.00 73.00 211 VAL A CA 1
ATOM 1791 C C . VAL A 1 211 ? 12.157 8.692 -8.576 1.00 73.00 211 VAL A C 1
ATOM 1793 O O . VAL A 1 211 ? 11.876 7.746 -9.303 1.00 73.00 211 VAL A O 1
ATOM 1796 N N . ARG A 1 212 ? 12.005 8.681 -7.251 1.00 74.94 212 ARG A N 1
ATOM 1797 C CA . ARG A 1 212 ? 11.408 7.562 -6.522 1.00 74.94 212 ARG A CA 1
ATOM 1798 C C . ARG A 1 212 ? 9.926 7.828 -6.271 1.00 74.94 212 ARG A C 1
ATOM 1800 O O . ARG A 1 212 ? 9.582 8.895 -5.761 1.00 74.94 212 ARG A O 1
ATOM 1807 N N . ASN A 1 213 ? 9.075 6.865 -6.592 1.00 71.50 213 ASN A N 1
ATOM 1808 C CA . ASN A 1 213 ? 7.687 6.805 -6.153 1.00 71.50 213 ASN A CA 1
ATOM 1809 C C . ASN A 1 213 ? 7.564 5.717 -5.086 1.00 71.50 213 ASN A C 1
ATOM 1811 O O . ASN A 1 213 ? 8.251 4.699 -5.128 1.00 71.50 213 ASN A O 1
ATOM 1815 N N . ASP A 1 214 ? 6.652 5.887 -4.139 1.00 67.06 214 ASP A N 1
ATOM 1816 C CA . ASP A 1 214 ? 6.420 4.887 -3.100 1.00 67.06 214 ASP A CA 1
ATOM 1817 C C . ASP A 1 214 ? 5.116 4.124 -3.394 1.00 67.06 214 ASP A C 1
ATOM 1819 O O . ASP A 1 214 ? 4.053 4.752 -3.472 1.00 67.06 214 ASP A O 1
ATOM 1823 N N . PRO A 1 215 ? 5.143 2.788 -3.580 1.00 73.31 215 PRO A N 1
ATOM 1824 C CA . PRO A 1 215 ? 3.941 1.971 -3.743 1.00 73.31 215 PRO A CA 1
ATOM 1825 C C . PRO A 1 215 ? 3.232 1.751 -2.391 1.00 73.31 215 PRO A C 1
ATOM 1827 O O . PRO A 1 215 ? 2.697 0.671 -2.122 1.00 73.31 215 PRO A O 1
ATOM 1830 N N . THR A 1 216 ? 3.209 2.783 -1.535 1.00 75.94 216 THR A N 1
ATOM 1831 C CA . THR A 1 216 ? 2.751 2.736 -0.141 1.00 75.94 216 THR A CA 1
ATOM 1832 C C . THR A 1 216 ? 1.345 2.176 -0.035 1.00 75.94 216 THR A C 1
ATOM 1834 O O . THR A 1 216 ? 1.063 1.409 0.873 1.00 75.94 216 THR A O 1
ATOM 1837 N N . ILE A 1 217 ? 0.454 2.559 -0.954 1.00 85.25 217 ILE A N 1
ATOM 1838 C CA . ILE A 1 217 ? -0.973 2.226 -0.879 1.00 85.25 217 ILE A CA 1
ATOM 1839 C C . ILE A 1 217 ? -1.209 0.757 -1.169 1.00 85.25 217 ILE A C 1
ATOM 1841 O O . ILE A 1 217 ? -1.869 0.091 -0.378 1.00 85.25 217 ILE A O 1
ATOM 1845 N N . THR A 1 218 ? -0.658 0.242 -2.270 1.00 87.94 218 THR A N 1
ATOM 1846 C CA . THR A 1 218 ? -0.759 -1.182 -2.605 1.00 87.94 218 THR A CA 1
ATOM 1847 C C . THR A 1 218 ? -0.191 -2.013 -1.463 1.00 87.94 218 THR A C 1
ATOM 1849 O O . THR A 1 218 ? -0.867 -2.905 -0.957 1.00 87.94 218 THR A O 1
ATOM 1852 N N . ASN A 1 219 ? 0.998 -1.653 -0.977 1.00 90.00 219 ASN A N 1
ATOM 1853 C CA . ASN A 1 219 ? 1.633 -2.352 0.132 1.00 90.00 219 ASN A CA 1
ATOM 1854 C C . ASN A 1 219 ? 0.788 -2.314 1.416 1.00 90.00 219 ASN A C 1
ATOM 1856 O O . ASN A 1 219 ? 0.490 -3.352 2.003 1.00 90.00 219 ASN A O 1
ATOM 1860 N N . ALA A 1 220 ? 0.348 -1.119 1.820 1.00 92.44 220 ALA A N 1
ATOM 1861 C CA . ALA A 1 220 ? -0.473 -0.913 3.005 1.00 92.44 220 ALA A CA 1
ATOM 1862 C C . ALA A 1 220 ? -1.768 -1.719 2.930 1.00 92.44 220 ALA A C 1
ATOM 1864 O O . ALA A 1 220 ? -2.070 -2.431 3.876 1.00 92.44 220 ALA A O 1
ATOM 1865 N N . LEU A 1 221 ? -2.496 -1.684 1.810 1.00 95.38 221 LEU A N 1
ATOM 1866 C CA . LEU A 1 221 ? -3.754 -2.418 1.660 1.00 95.38 221 LEU A CA 1
ATOM 1867 C C . LEU A 1 221 ? -3.566 -3.924 1.867 1.00 95.38 221 LEU A C 1
ATOM 1869 O O . LEU A 1 221 ? -4.338 -4.533 2.605 1.00 95.38 221 LEU A O 1
ATOM 1873 N N . PHE A 1 222 ? -2.540 -4.529 1.266 1.00 96.38 222 PHE A N 1
ATOM 1874 C CA . PHE A 1 222 ? -2.302 -5.965 1.424 1.00 96.38 222 PHE A CA 1
ATOM 1875 C C . PHE A 1 222 ? -1.758 -6.338 2.811 1.00 96.38 222 PHE A C 1
ATOM 1877 O O . PHE A 1 222 ? -2.179 -7.349 3.370 1.00 96.38 222 PHE A O 1
ATOM 1884 N N . ILE A 1 223 ? -0.896 -5.518 3.420 1.00 95.75 223 ILE A N 1
ATOM 1885 C CA . ILE A 1 223 ? -0.455 -5.728 4.812 1.00 95.75 223 ILE A CA 1
ATOM 1886 C C . ILE A 1 223 ? -1.638 -5.584 5.779 1.00 95.75 223 ILE A C 1
ATOM 1888 O O . ILE A 1 223 ? -1.812 -6.408 6.678 1.00 95.75 223 ILE A O 1
ATOM 1892 N N . MET A 1 224 ? -2.497 -4.586 5.569 1.00 96.69 224 MET A N 1
ATOM 1893 C CA . MET A 1 224 ? -3.715 -4.391 6.350 1.00 96.69 224 MET A CA 1
ATOM 1894 C C . MET A 1 224 ? -4.630 -5.612 6.271 1.00 96.69 224 MET A C 1
ATOM 1896 O O . MET A 1 224 ? -5.222 -5.952 7.283 1.00 96.69 224 MET A O 1
ATOM 1900 N N . MET A 1 225 ? -4.719 -6.317 5.134 1.00 96.50 225 MET A N 1
ATOM 1901 C CA . MET A 1 225 ? -5.514 -7.553 5.037 1.00 96.50 225 MET A CA 1
ATOM 1902 C C . MET A 1 225 ? -5.018 -8.660 5.971 1.00 96.50 225 MET A C 1
ATOM 1904 O O . MET A 1 225 ? -5.837 -9.410 6.497 1.00 96.50 225 MET A O 1
ATOM 1908 N N . ILE A 1 226 ? -3.705 -8.764 6.204 1.00 95.56 226 ILE A N 1
ATOM 1909 C CA . ILE A 1 226 ? -3.141 -9.735 7.155 1.00 95.56 226 ILE A CA 1
ATOM 1910 C C . ILE A 1 226 ? -3.666 -9.442 8.567 1.00 95.56 226 ILE A C 1
ATOM 1912 O O . ILE A 1 226 ? -4.179 -10.334 9.241 1.00 95.56 226 ILE A O 1
ATOM 1916 N N . ILE A 1 227 ? -3.608 -8.176 8.984 1.00 95.06 227 ILE A N 1
ATOM 1917 C CA . ILE A 1 227 ? -4.108 -7.730 10.292 1.00 95.06 227 ILE A CA 1
ATOM 1918 C C . ILE A 1 227 ? -5.628 -7.875 10.365 1.00 95.06 227 ILE A C 1
ATOM 1920 O O . ILE A 1 227 ? -6.163 -8.391 11.341 1.00 95.06 227 ILE A O 1
ATOM 1924 N N . ALA A 1 228 ? -6.325 -7.461 9.313 1.00 95.56 228 ALA A N 1
ATOM 1925 C CA . ALA A 1 228 ? -7.773 -7.472 9.222 1.00 95.56 228 ALA A CA 1
ATOM 1926 C C . ALA A 1 228 ? -8.356 -8.887 9.319 1.00 95.56 228 ALA A C 1
ATOM 1928 O O . ALA A 1 228 ? -9.392 -9.063 9.948 1.00 95.56 228 ALA A O 1
ATOM 1929 N N . ILE A 1 229 ? -7.684 -9.904 8.769 1.00 93.81 229 ILE A N 1
ATOM 1930 C CA . ILE A 1 229 ? -8.076 -11.311 8.958 1.00 93.81 229 ILE A CA 1
ATOM 1931 C C . ILE A 1 229 ? -8.010 -11.693 10.426 1.00 93.81 229 ILE A C 1
ATOM 1933 O O . ILE A 1 229 ? -8.966 -12.252 10.955 1.00 93.81 229 ILE A O 1
ATOM 1937 N N . GLN A 1 230 ? -6.894 -11.375 11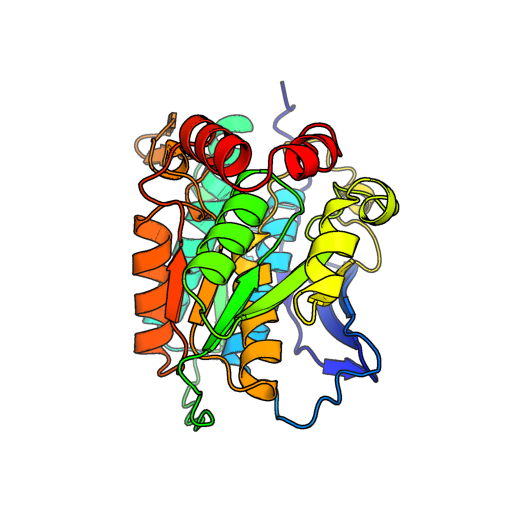.076 1.00 90.94 230 GLN A N 1
ATOM 1938 C CA . GLN A 1 230 ? -6.657 -11.786 12.451 1.00 90.94 230 GLN A CA 1
ATOM 1939 C C . GLN A 1 230 ? -7.569 -11.059 13.446 1.00 90.94 230 GLN A C 1
ATOM 1941 O O . GLN A 1 230 ? -8.044 -11.671 14.397 1.00 90.94 230 GLN A O 1
ATOM 1946 N N . GLN A 1 231 ? -7.831 -9.771 13.220 1.00 92.81 231 GLN A N 1
ATOM 1947 C CA . GLN A 1 231 ? -8.686 -8.951 14.087 1.00 92.81 231 GLN A CA 1
ATOM 1948 C C . GLN A 1 231 ? -10.164 -8.955 13.660 1.00 92.81 231 GLN A C 1
ATOM 1950 O O . GLN A 1 231 ? -11.031 -8.418 14.349 1.00 92.81 231 GLN A O 1
ATOM 1955 N N . GLY A 1 232 ? -10.486 -9.573 12.521 1.00 94.25 232 GLY A N 1
ATOM 1956 C CA . GLY A 1 232 ? -11.849 -9.670 12.011 1.00 94.25 232 GLY A CA 1
ATOM 1957 C C . GLY A 1 232 ? -12.403 -8.370 11.415 1.00 94.25 232 GLY A C 1
ATOM 1958 O O . GLY A 1 232 ? -13.614 -8.166 11.482 1.00 94.25 232 GLY A O 1
ATOM 1959 N N . HIS A 1 233 ? -11.569 -7.494 10.845 1.00 96.88 233 HIS A N 1
ATOM 1960 C CA . HIS A 1 233 ? -11.994 -6.237 10.209 1.00 96.88 233 HIS A CA 1
ATOM 1961 C C . HIS A 1 233 ? -12.361 -6.424 8.736 1.00 96.88 233 HIS A C 1
ATOM 1963 O O . HIS A 1 233 ? -11.548 -6.884 7.943 1.00 96.88 233 HIS A O 1
ATOM 1969 N N . ARG A 1 234 ? -13.554 -5.994 8.319 1.00 97.62 234 ARG A N 1
ATOM 1970 C CA . ARG A 1 234 ? -13.964 -6.014 6.903 1.00 97.62 234 ARG A CA 1
ATOM 1971 C C . ARG A 1 234 ? -13.443 -4.815 6.112 1.00 97.62 234 ARG A C 1
ATOM 1973 O O . ARG A 1 234 ? -13.109 -4.949 4.932 1.00 97.62 234 ARG A O 1
ATOM 1980 N N . PHE A 1 235 ? -13.427 -3.634 6.725 1.00 98.06 235 PHE A N 1
ATOM 1981 C CA . PHE A 1 235 ? -13.192 -2.379 6.015 1.00 98.06 235 PHE A CA 1
ATOM 1982 C C . PHE A 1 235 ? -11.745 -1.913 6.172 1.00 98.06 235 PHE A C 1
ATOM 1984 O O . PHE A 1 235 ? -11.287 -1.645 7.281 1.00 98.06 235 PHE A O 1
ATOM 1991 N N . LEU A 1 236 ? -11.041 -1.785 5.046 1.00 97.62 236 LEU A N 1
ATOM 1992 C CA . LEU A 1 236 ? -9.698 -1.213 4.963 1.00 97.62 236 LEU A CA 1
ATOM 1993 C C . LEU A 1 236 ? -9.849 0.259 4.587 1.00 97.62 236 LEU A C 1
ATOM 1995 O O . LEU A 1 236 ? -10.369 0.563 3.510 1.00 97.62 236 LEU A O 1
ATOM 1999 N N . VAL A 1 237 ? -9.441 1.168 5.467 1.00 95.62 237 VAL A N 1
ATOM 2000 C CA . VAL A 1 237 ? -9.717 2.599 5.307 1.00 95.62 237 VAL A CA 1
ATOM 2001 C C . VAL A 1 237 ? -8.428 3.380 5.098 1.00 95.62 237 VAL A C 1
ATOM 2003 O O . VAL A 1 237 ? -7.524 3.301 5.925 1.00 95.62 237 VAL A O 1
ATOM 2006 N N . LEU A 1 238 ? -8.349 4.166 4.020 1.00 92.38 238 LEU A N 1
ATOM 2007 C CA . LEU A 1 238 ? -7.284 5.157 3.801 1.00 92.38 238 LEU A CA 1
ATOM 2008 C C . LEU A 1 238 ? -7.881 6.561 3.644 1.00 92.38 238 LEU A C 1
ATOM 2010 O O . LEU A 1 238 ? -9.033 6.732 3.248 1.00 92.38 238 LEU A O 1
ATOM 2014 N N . ALA A 1 239 ? -7.078 7.587 3.903 1.00 86.44 239 ALA A N 1
ATOM 2015 C CA . ALA A 1 239 ? -7.471 8.988 3.784 1.00 86.44 239 ALA A CA 1
ATOM 2016 C C . ALA A 1 239 ? -6.917 9.628 2.498 1.00 86.44 239 ALA A C 1
ATOM 2018 O O . ALA A 1 239 ? -5.966 10.408 2.549 1.00 86.44 239 ALA A O 1
ATOM 2019 N N . ASN A 1 240 ? -7.488 9.288 1.342 1.00 80.94 240 ASN A N 1
ATOM 2020 C CA . ASN A 1 240 ? -7.091 9.878 0.066 1.00 80.94 240 ASN A CA 1
ATOM 2021 C C . ASN A 1 240 ? -7.881 11.159 -0.162 1.00 80.94 240 ASN A C 1
ATOM 2023 O O . ASN A 1 240 ? -9.110 11.143 -0.109 1.00 80.94 240 ASN A O 1
ATOM 2027 N N . ASP A 1 241 ? -7.188 12.267 -0.401 1.00 73.31 241 ASP A N 1
ATOM 2028 C CA . ASP A 1 241 ? -7.858 13.531 -0.680 1.00 73.31 241 ASP A CA 1
ATOM 2029 C C . ASP A 1 241 ? -8.429 13.592 -2.105 1.00 73.31 241 ASP A C 1
ATOM 2031 O O . ASP A 1 241 ? -8.026 12.863 -3.016 1.00 73.31 241 ASP A O 1
ATOM 2035 N N . LYS A 1 242 ? -9.343 14.544 -2.307 1.00 68.75 242 LYS A N 1
ATOM 2036 C CA . LYS A 1 242 ? -9.976 14.810 -3.602 1.00 68.75 242 LYS A CA 1
ATOM 2037 C C . LYS A 1 242 ? -9.000 15.184 -4.729 1.00 68.75 242 LYS A C 1
ATOM 2039 O O . LYS A 1 242 ? -9.292 14.893 -5.890 1.00 68.75 242 LYS A O 1
ATOM 2044 N N . SER A 1 243 ? -7.857 15.807 -4.419 1.00 60.28 243 SER A N 1
ATOM 2045 C CA . SER A 1 243 ? -6.868 16.236 -5.426 1.00 60.28 243 SER A CA 1
ATOM 2046 C C . SER A 1 243 ? -6.213 15.055 -6.147 1.00 60.28 243 SER A C 1
ATOM 2048 O O . SER A 1 243 ? -5.760 15.189 -7.281 1.00 60.28 243 SER A O 1
ATOM 2050 N N . SER A 1 244 ? -6.289 13.864 -5.552 1.00 62.00 244 SER A N 1
ATOM 2051 C CA . SER A 1 244 ? -5.842 12.609 -6.160 1.00 62.00 244 SER A CA 1
ATOM 2052 C C . SER A 1 244 ? -6.575 12.229 -7.453 1.00 62.00 244 SER A C 1
ATOM 2054 O O . SER A 1 244 ? -6.078 11.409 -8.227 1.00 62.00 244 SER A O 1
ATOM 2056 N N . ASN A 1 245 ? -7.740 12.829 -7.716 1.00 62.69 245 ASN A N 1
ATOM 2057 C CA . ASN A 1 245 ? -8.532 12.586 -8.922 1.00 62.69 245 ASN A CA 1
ATOM 2058 C C . ASN A 1 245 ? -8.146 13.478 -10.117 1.00 62.69 245 ASN A C 1
ATOM 2060 O O . ASN A 1 245 ? -8.674 13.282 -11.212 1.00 62.69 245 ASN A O 1
ATOM 2064 N N . GLU A 1 246 ? -7.250 14.451 -9.944 1.00 62.78 246 GLU A N 1
ATOM 2065 C CA . GLU A 1 246 ? -6.873 15.381 -11.011 1.00 62.78 246 GLU A CA 1
ATOM 2066 C C . GLU A 1 246 ? -5.722 14.801 -11.861 1.00 62.78 246 GLU A C 1
ATOM 2068 O O . GLU A 1 246 ? -4.680 14.392 -11.349 1.00 62.78 246 GLU A O 1
ATOM 2073 N N . SER A 1 247 ? -5.921 14.714 -13.184 1.00 60.31 247 SER A N 1
ATOM 2074 C CA . SER A 1 247 ? -4.887 14.260 -14.128 1.00 60.31 247 SER A CA 1
ATOM 2075 C C . SER A 1 247 ? -3.903 15.390 -14.427 1.00 60.31 247 SER A C 1
ATOM 2077 O O . SER A 1 247 ? -4.307 16.531 -14.648 1.00 60.31 247 SER A O 1
ATOM 2079 N N . ASN A 1 248 ? -2.608 15.070 -14.474 1.00 66.31 248 ASN A N 1
ATOM 2080 C CA . ASN A 1 248 ? -1.560 16.088 -14.551 1.00 66.31 248 ASN A CA 1
ATOM 2081 C C . ASN A 1 248 ? -1.095 16.371 -15.986 1.00 66.31 248 ASN A C 1
ATOM 2083 O O . ASN A 1 248 ? -0.718 17.505 -16.285 1.00 66.31 248 ASN A O 1
ATOM 2087 N N . THR A 1 249 ? -1.046 15.364 -16.874 1.00 80.62 249 THR A N 1
ATOM 2088 C CA . THR A 1 249 ? -0.490 15.535 -18.232 1.00 80.62 249 THR A CA 1
ATOM 2089 C C . THR A 1 249 ? -0.775 14.359 -19.186 1.00 80.62 249 THR A C 1
ATOM 2091 O O . THR A 1 249 ? -1.349 13.341 -18.804 1.00 80.62 249 THR A O 1
ATOM 2094 N N . THR A 1 250 ? -0.328 14.475 -20.441 1.00 84.56 250 THR A N 1
ATOM 2095 C CA . THR A 1 250 ? -0.335 13.408 -21.457 1.00 84.56 250 THR A CA 1
ATOM 2096 C C . THR A 1 250 ? 1.088 13.174 -21.973 1.00 84.56 250 THR A C 1
ATOM 2098 O O . THR A 1 250 ? 1.807 14.122 -22.290 1.00 84.56 250 THR A O 1
ATOM 2101 N N . TYR A 1 251 ? 1.501 11.914 -22.114 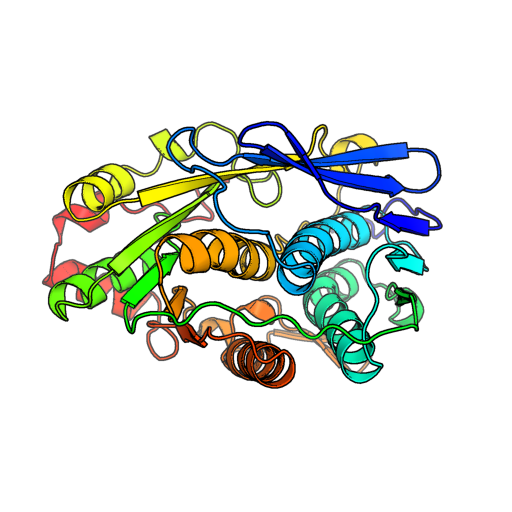1.00 88.38 251 TYR A N 1
ATOM 2102 C CA . TYR A 1 251 ? 2.814 11.525 -22.625 1.00 88.38 251 TYR A CA 1
ATOM 2103 C C . TYR A 1 251 ? 2.711 10.391 -23.651 1.00 88.38 251 TYR A C 1
ATOM 2105 O O . TYR A 1 251 ? 2.167 9.325 -23.374 1.00 88.38 251 TYR A O 1
ATOM 2113 N N . GLN A 1 252 ? 3.220 10.636 -24.865 1.00 88.81 252 GLN A N 1
ATOM 2114 C CA . GLN A 1 252 ? 3.134 9.709 -26.008 1.00 88.81 252 GLN A CA 1
ATOM 2115 C C . GLN A 1 252 ? 1.706 9.163 -26.235 1.00 88.81 252 GLN A C 1
ATOM 2117 O O . GLN A 1 252 ? 1.507 7.973 -26.467 1.00 88.81 252 GLN A O 1
ATOM 2122 N N . GLY A 1 253 ? 0.703 10.043 -26.132 1.00 85.75 253 GLY A N 1
ATOM 2123 C CA . GLY A 1 253 ? -0.707 9.699 -26.349 1.00 85.75 253 GLY A CA 1
ATOM 2124 C C . GLY A 1 253 ? -1.395 8.970 -25.190 1.00 85.75 253 GLY A C 1
ATOM 2125 O O . GLY A 1 253 ? -2.529 8.537 -25.363 1.00 85.75 253 GLY A O 1
ATOM 2126 N N . ARG A 1 254 ? -0.745 8.833 -24.025 1.00 85.12 254 ARG A N 1
ATOM 2127 C CA . ARG A 1 254 ? -1.341 8.256 -22.809 1.00 85.12 254 ARG A CA 1
ATOM 2128 C C . ARG A 1 254 ? -1.438 9.289 -21.694 1.00 85.12 254 ARG A C 1
ATOM 2130 O O . ARG A 1 254 ? -0.544 10.123 -21.559 1.00 85.12 254 ARG A O 1
ATOM 2137 N N . GLU A 1 255 ? -2.501 9.241 -20.901 1.00 82.50 255 GLU A N 1
ATOM 2138 C CA . GLU A 1 255 ? -2.625 10.077 -19.703 1.00 82.50 255 GLU A CA 1
ATOM 2139 C C . GLU A 1 255 ? -1.630 9.643 -18.624 1.00 82.50 255 GLU A C 1
ATOM 2141 O O . GLU A 1 255 ? -1.351 8.455 -18.462 1.00 82.50 255 GLU A O 1
ATOM 2146 N N . VAL A 1 256 ? -1.086 10.620 -17.897 1.00 81.38 256 VAL A N 1
ATOM 2147 C CA . VAL A 1 256 ? -0.151 10.406 -16.792 1.00 81.38 256 VAL A CA 1
ATOM 2148 C C . VAL A 1 256 ? -0.649 11.180 -15.577 1.00 81.38 256 VAL A C 1
ATOM 2150 O O . VAL A 1 256 ? -0.681 12.412 -15.563 1.00 81.38 256 VAL A O 1
ATOM 2153 N N . ASN A 1 257 ? -0.998 10.433 -14.534 1.00 77.88 257 ASN A N 1
ATOM 2154 C CA . ASN A 1 257 ? -1.405 10.945 -13.232 1.00 77.88 257 ASN A CA 1
ATOM 2155 C C . ASN A 1 257 ? -0.383 10.513 -12.162 1.00 77.88 257 ASN A C 1
ATOM 2157 O O . ASN A 1 257 ? -0.050 9.334 -12.053 1.00 77.88 257 ASN A O 1
ATOM 2161 N N . HIS A 1 258 ? 0.115 11.472 -11.377 1.00 68.12 258 HIS A N 1
ATOM 2162 C CA . HIS A 1 258 ? 1.090 11.244 -10.298 1.00 68.12 258 HIS A CA 1
ATOM 2163 C C . HIS A 1 258 ? 0.466 10.653 -9.023 1.00 68.12 258 HIS A C 1
ATOM 2165 O O . HIS A 1 258 ? 1.174 10.220 -8.122 1.00 68.12 258 HIS A O 1
ATOM 2171 N N . GLN A 1 259 ? -0.861 10.641 -8.936 1.00 69.94 259 GLN A N 1
ATOM 2172 C CA . GLN A 1 259 ? -1.631 10.149 -7.796 1.00 69.94 259 GLN A CA 1
ATOM 2173 C C . GLN A 1 259 ? -2.641 9.074 -8.224 1.00 69.94 259 GLN A C 1
ATOM 2175 O O . GLN A 1 259 ? -3.655 8.857 -7.568 1.00 69.94 259 GLN A O 1
ATOM 2180 N N . SER A 1 260 ? -2.351 8.369 -9.322 1.00 71.56 260 SER A N 1
ATOM 2181 C CA . SER A 1 260 ? -3.218 7.348 -9.924 1.00 71.56 260 SER A CA 1
ATOM 2182 C C . SER A 1 260 ? -3.711 6.304 -8.910 1.00 71.56 260 SER A C 1
ATOM 2184 O O . SER A 1 260 ? -4.889 5.964 -8.919 1.00 71.56 260 SER A O 1
ATOM 2186 N N . ALA A 1 261 ? -2.856 5.868 -7.978 1.00 73.19 261 ALA A N 1
ATOM 2187 C CA . ALA A 1 261 ? -3.184 4.891 -6.934 1.00 73.19 261 ALA A CA 1
ATOM 2188 C C . ALA A 1 261 ? -4.003 5.449 -5.742 1.00 73.19 261 ALA A C 1
ATOM 2190 O O . ALA A 1 261 ? -4.330 4.705 -4.819 1.00 73.19 261 ALA A O 1
ATOM 2191 N N . LYS A 1 262 ? -4.326 6.750 -5.728 1.00 74.19 262 LYS A N 1
ATOM 2192 C CA . LYS A 1 262 ? -5.086 7.425 -4.655 1.00 74.19 262 LYS A CA 1
ATOM 2193 C C . LYS A 1 262 ? -6.511 7.807 -5.061 1.00 74.19 262 LYS A C 1
ATOM 2195 O O . LYS A 1 262 ? -7.346 8.042 -4.193 1.00 74.19 262 LYS A O 1
ATOM 2200 N N . GLY A 1 263 ? -6.797 7.876 -6.359 1.00 80.25 263 GLY A N 1
ATOM 2201 C CA . GLY A 1 263 ? -8.094 8.328 -6.862 1.00 80.25 263 GLY A CA 1
ATOM 2202 C C . GLY A 1 263 ? -9.218 7.291 -6.753 1.00 80.25 263 GLY A C 1
ATOM 2203 O O . GLY A 1 263 ? -8.982 6.088 -6.606 1.00 80.25 263 GLY A O 1
ATOM 2204 N N . ALA A 1 264 ? -10.456 7.757 -6.926 1.00 84.06 264 ALA A N 1
ATOM 2205 C CA . ALA A 1 264 ? -11.673 6.942 -6.892 1.00 84.06 264 ALA A CA 1
ATOM 2206 C C . ALA A 1 264 ? -11.639 5.782 -7.906 1.00 84.06 264 ALA A C 1
ATOM 2208 O O . ALA A 1 264 ? -12.081 4.671 -7.611 1.00 84.06 264 ALA A O 1
ATOM 2209 N N . ALA A 1 265 ? -11.034 6.004 -9.079 1.00 86.62 265 ALA A N 1
ATOM 2210 C CA . ALA A 1 265 ? -10.866 4.967 -10.097 1.00 86.62 265 ALA A CA 1
ATOM 2211 C C . ALA A 1 265 ? -10.030 3.776 -9.591 1.00 86.62 265 ALA A C 1
ATOM 2213 O O . ALA A 1 265 ? -10.362 2.622 -9.871 1.00 86.62 265 ALA A O 1
ATOM 2214 N N . TYR A 1 266 ? -8.979 4.036 -8.806 1.00 89.44 266 TYR A N 1
ATOM 2215 C CA . TYR A 1 266 ? -8.175 2.974 -8.204 1.00 89.44 266 TYR A CA 1
ATOM 2216 C C . TYR A 1 266 ? -8.948 2.246 -7.101 1.00 89.44 266 TYR A C 1
ATOM 2218 O O . TYR A 1 266 ? -8.921 1.018 -7.051 1.00 89.44 266 TYR A O 1
ATOM 2226 N N . ILE A 1 267 ? -9.702 2.973 -6.269 1.00 91.44 267 ILE A N 1
ATOM 2227 C CA . ILE A 1 267 ? -10.560 2.387 -5.226 1.00 91.44 267 ILE A CA 1
ATOM 2228 C C . ILE A 1 267 ? -11.589 1.431 -5.844 1.00 91.44 267 ILE A C 1
ATOM 2230 O O . ILE A 1 267 ? -11.749 0.297 -5.381 1.00 91.44 267 ILE A O 1
ATOM 2234 N N . GLU A 1 268 ? -12.266 1.846 -6.917 1.00 93.06 268 GLU A N 1
ATOM 2235 C CA . GLU A 1 268 ? -13.224 1.002 -7.636 1.00 93.06 268 GLU A CA 1
ATOM 2236 C C . GLU A 1 268 ? -12.540 -0.233 -8.238 1.00 93.06 268 GLU A C 1
ATOM 2238 O O . GLU A 1 268 ? -13.008 -1.363 -8.065 1.00 93.06 268 GLU A O 1
ATOM 2243 N N . ARG A 1 269 ? -11.408 -0.033 -8.920 1.00 94.44 269 ARG A N 1
ATOM 2244 C CA . ARG A 1 269 ? -10.635 -1.103 -9.557 1.00 94.44 269 ARG A CA 1
ATOM 2245 C C . ARG A 1 269 ? -10.118 -2.130 -8.549 1.00 94.44 269 ARG A C 1
ATOM 2247 O O . ARG A 1 269 ? -10.187 -3.331 -8.817 1.00 94.44 269 ARG A O 1
ATOM 2254 N N . PHE A 1 270 ? -9.631 -1.676 -7.398 1.00 95.62 270 PHE A N 1
ATOM 2255 C CA . PHE A 1 270 ? -9.142 -2.541 -6.331 1.00 95.62 270 PHE A CA 1
ATOM 2256 C C . PHE A 1 270 ? -10.291 -3.314 -5.675 1.00 95.62 270 PHE A C 1
ATOM 2258 O O . PHE A 1 270 ? -10.198 -4.523 -5.504 1.00 95.62 270 PHE A O 1
ATOM 2265 N N . ASN A 1 271 ? -11.434 -2.675 -5.407 1.00 96.56 271 ASN A N 1
ATOM 2266 C CA . ASN A 1 271 ? -12.609 -3.385 -4.891 1.00 96.56 271 ASN A CA 1
ATOM 2267 C C . ASN A 1 271 ? -13.138 -4.453 -5.865 1.00 96.56 271 ASN A C 1
ATOM 2269 O O . ASN A 1 271 ? -13.520 -5.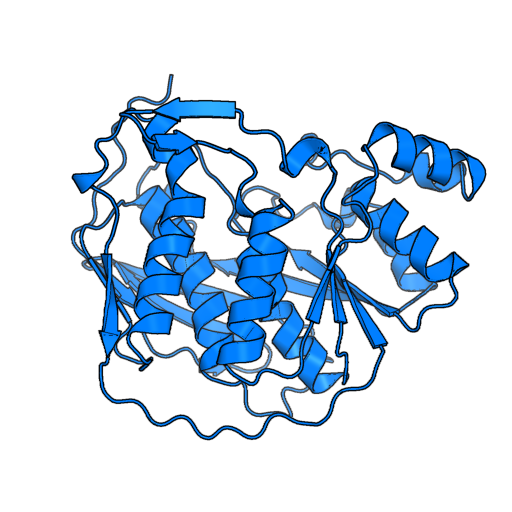534 -5.423 1.00 96.56 271 ASN A O 1
ATOM 2273 N N . LYS A 1 272 ? -13.106 -4.202 -7.182 1.00 96.94 272 LYS A N 1
ATOM 2274 C CA . LYS A 1 272 ? -13.426 -5.225 -8.197 1.00 96.94 272 LYS A CA 1
ATOM 2275 C C . LYS A 1 272 ? -12.441 -6.396 -8.172 1.00 96.94 272 LYS A C 1
ATOM 2277 O O . LYS A 1 272 ? -12.848 -7.531 -8.409 1.00 96.94 272 LYS A O 1
ATOM 2282 N N . PHE A 1 273 ? -11.160 -6.140 -7.899 1.00 95.94 273 PHE A N 1
ATOM 2283 C CA . PHE A 1 273 ? -10.168 -7.199 -7.693 1.00 95.94 273 PHE A CA 1
ATOM 2284 C C . PHE A 1 273 ? -10.511 -8.049 -6.466 1.00 95.94 273 PHE A C 1
ATOM 2286 O O . PHE A 1 273 ? -10.581 -9.271 -6.592 1.00 95.94 273 PHE A O 1
ATOM 2293 N N . LEU A 1 274 ? -10.812 -7.419 -5.324 1.00 95.94 274 LEU A N 1
ATOM 2294 C CA . LEU A 1 274 ? -11.218 -8.118 -4.097 1.00 95.94 274 LEU A CA 1
ATOM 2295 C C . LEU A 1 274 ? -12.448 -9.001 -4.334 1.00 95.94 274 LEU A C 1
ATOM 2297 O O . LEU A 1 274 ? -12.431 -10.185 -4.002 1.00 95.94 274 LEU A O 1
ATOM 2301 N N . GLU A 1 275 ? -13.477 -8.448 -4.979 1.00 95.44 275 GLU A N 1
ATOM 2302 C CA . GLU A 1 275 ? -14.707 -9.164 -5.324 1.00 95.44 275 GLU A CA 1
ATOM 2303 C C . GLU A 1 275 ? -14.427 -10.366 -6.234 1.00 95.44 275 GLU A C 1
ATOM 2305 O O . GLU A 1 275 ? -14.858 -11.480 -5.941 1.00 95.44 275 GLU A O 1
ATOM 2310 N N . ARG A 1 276 ? -13.642 -10.179 -7.305 1.00 94.19 276 ARG A N 1
ATOM 2311 C CA . ARG A 1 276 ? -13.274 -11.271 -8.223 1.00 94.19 276 ARG A CA 1
ATOM 2312 C C . ARG A 1 276 ? -12.416 -12.350 -7.564 1.00 94.19 276 ARG A C 1
ATOM 2314 O O . ARG A 1 276 ? -12.532 -13.512 -7.949 1.00 94.19 276 ARG A O 1
ATOM 2321 N N . LYS A 1 277 ? -11.571 -11.994 -6.591 1.00 92.06 277 LYS A N 1
ATOM 2322 C CA . LYS A 1 277 ? -10.821 -12.963 -5.772 1.00 92.06 277 LYS A CA 1
ATOM 2323 C C . LYS A 1 277 ? -11.685 -13.639 -4.703 1.00 92.06 277 LYS A C 1
ATOM 2325 O O . LYS A 1 277 ? -11.214 -14.595 -4.095 1.00 92.06 277 LYS A O 1
ATOM 2330 N N . GLY A 1 278 ? -12.909 -13.165 -4.458 1.00 92.50 278 GLY A N 1
ATOM 2331 C CA . GLY A 1 278 ? -13.749 -13.637 -3.356 1.00 92.50 278 GLY A CA 1
ATOM 2332 C C . GLY A 1 278 ? -13.203 -13.250 -1.978 1.00 92.50 278 GLY A C 1
ATOM 2333 O O . GLY A 1 278 ? -13.494 -13.919 -0.989 1.00 92.50 278 GLY A O 1
ATOM 2334 N N . MET A 1 279 ? -12.384 -12.199 -1.908 1.00 93.56 279 MET A N 1
ATOM 2335 C CA . MET A 1 279 ? -11.843 -11.702 -0.649 1.00 93.56 279 MET A CA 1
ATOM 2336 C C . MET A 1 279 ? -12.925 -10.938 0.128 1.00 93.56 279 MET A C 1
ATOM 2338 O O . MET A 1 279 ? -13.611 -10.097 -0.454 1.00 93.56 279 MET A O 1
ATOM 2342 N N . PRO A 1 280 ? -13.060 -11.154 1.446 1.00 95.12 280 PRO A N 1
ATOM 2343 C CA . PRO A 1 280 ? -14.141 -10.583 2.251 1.00 95.12 280 PRO A CA 1
ATOM 2344 C C . PRO A 1 280 ? -13.899 -9.125 2.677 1.00 95.12 280 PRO A C 1
ATOM 2346 O O . PRO A 1 280 ? -14.501 -8.680 3.649 1.00 95.12 280 PRO A O 1
ATOM 2349 N N . PHE A 1 281 ? -13.023 -8.378 2.000 1.00 97.19 281 PHE A N 1
ATOM 2350 C CA . PHE A 1 281 ? -12.677 -7.005 2.381 1.00 97.19 281 PHE A CA 1
ATOM 2351 C C . PHE A 1 281 ? -13.374 -5.967 1.510 1.00 97.19 281 PHE A C 1
ATOM 2353 O O . PHE A 1 281 ? -13.779 -6.232 0.377 1.00 97.19 281 PHE A O 1
ATOM 2360 N N . ARG A 1 282 ? -13.421 -4.738 2.020 1.00 97.06 282 ARG A N 1
ATOM 2361 C CA . ARG A 1 282 ? -13.797 -3.557 1.249 1.00 97.06 282 ARG A CA 1
ATOM 2362 C C . ARG A 1 282 ? -12.799 -2.436 1.499 1.00 97.06 282 ARG A C 1
ATOM 2364 O O . ARG A 1 282 ? -12.580 -2.054 2.644 1.00 97.06 282 ARG A O 1
ATOM 2371 N N . TYR A 1 283 ? -12.237 -1.890 0.427 1.00 95.38 283 TYR A N 1
ATOM 2372 C CA . TYR A 1 283 ? -11.430 -0.678 0.484 1.00 95.38 283 TYR A CA 1
ATOM 2373 C C . TYR A 1 283 ? -12.340 0.555 0.415 1.00 95.38 283 TYR A C 1
ATOM 2375 O O . TYR A 1 283 ? -13.153 0.672 -0.506 1.00 95.38 283 TYR A O 1
ATOM 2383 N N . VAL A 1 284 ? -12.217 1.453 1.392 1.00 93.00 284 VAL A N 1
ATOM 2384 C CA . VAL A 1 284 ? -12.989 2.697 1.507 1.00 93.00 284 VAL A CA 1
ATOM 2385 C C . VAL A 1 284 ? -12.041 3.875 1.726 1.00 93.00 284 VAL A C 1
ATOM 2387 O O . VAL A 1 284 ? -11.027 3.731 2.414 1.00 93.00 284 VAL A O 1
ATOM 2390 N N . SER A 1 285 ? -12.382 5.052 1.196 1.00 89.44 285 SER A N 1
ATOM 2391 C CA . SER A 1 285 ? -11.723 6.293 1.587 1.00 89.44 285 SER A CA 1
ATOM 2392 C C . SER A 1 285 ? -12.695 7.345 2.126 1.00 89.44 285 SER A C 1
ATOM 2394 O O . SER A 1 285 ? -13.802 7.515 1.629 1.00 89.44 285 SER A O 1
ATOM 2396 N N . ILE A 1 286 ? -12.289 8.031 3.202 1.00 81.06 286 ILE A N 1
ATOM 2397 C CA . ILE A 1 286 ? -13.129 8.999 3.938 1.00 81.06 286 ILE A CA 1
ATOM 2398 C C . ILE A 1 286 ? -12.990 10.428 3.382 1.00 81.06 286 ILE A C 1
ATOM 2400 O O . ILE A 1 286 ? -13.867 11.264 3.589 1.00 81.06 286 ILE A O 1
ATOM 2404 N N . CYS A 1 287 ? -11.922 10.713 2.632 1.00 77.81 287 CYS A N 1
ATOM 2405 C CA . CYS A 1 287 ? -11.585 12.065 2.172 1.00 77.81 287 CYS A CA 1
ATOM 2406 C C . CYS A 1 287 ? -11.836 12.308 0.672 1.00 77.81 287 CYS A C 1
ATOM 2408 O O . CYS A 1 287 ? -11.455 13.366 0.173 1.00 77.81 287 CYS A O 1
ATOM 2410 N N . GLU A 1 288 ? -12.503 11.396 -0.047 1.00 67.12 288 GLU A N 1
ATOM 2411 C CA . GLU A 1 288 ? -12.650 11.474 -1.518 1.00 67.12 288 GLU A CA 1
ATOM 2412 C C . GLU A 1 288 ? -13.323 12.772 -1.999 1.00 67.12 288 GLU A C 1
ATOM 2414 O O . GLU A 1 288 ? -13.022 13.272 -3.083 1.00 67.12 288 GLU A O 1
ATOM 2419 N N . GLU A 1 289 ? -14.195 13.357 -1.171 1.00 66.69 289 GLU A N 1
ATOM 2420 C CA . GLU A 1 289 ? -14.906 14.607 -1.468 1.00 66.69 289 GLU A CA 1
ATOM 2421 C C . GLU A 1 289 ? -14.361 15.833 -0.719 1.00 66.69 289 GLU A C 1
ATOM 2423 O O . GLU A 1 289 ? -14.857 16.949 -0.895 1.00 66.69 289 GLU A O 1
ATOM 2428 N N . VAL A 1 290 ? -13.331 15.651 0.109 1.00 68.69 290 VAL A N 1
ATOM 2429 C CA . VAL A 1 290 ? -12.807 16.688 0.999 1.00 68.69 290 VAL A CA 1
ATOM 2430 C C . VAL A 1 290 ? -11.396 17.070 0.563 1.00 68.69 290 VAL A C 1
ATOM 2432 O O . VAL A 1 290 ? -10.467 16.267 0.588 1.00 68.69 290 VAL A O 1
ATOM 2435 N N . TYR A 1 291 ? -11.211 18.336 0.189 1.00 72.75 291 TYR A N 1
ATOM 2436 C CA . TYR A 1 291 ? -9.872 18.897 0.014 1.00 72.75 291 TYR A CA 1
ATOM 2437 C C . TYR A 1 291 ? -9.169 19.038 1.368 1.00 72.75 291 TYR A C 1
ATOM 2439 O O . TYR A 1 291 ? -9.806 19.371 2.371 1.00 72.75 291 TYR A O 1
ATOM 2447 N N . SER A 1 292 ? -7.841 18.917 1.378 1.00 72.44 292 SER A N 1
ATOM 2448 C CA . SER A 1 292 ? -6.986 19.096 2.558 1.00 72.44 292 SER A CA 1
ATOM 2449 C C . SER A 1 292 ? -7.334 20.308 3.428 1.00 72.44 292 SER A C 1
ATOM 2451 O O . SER A 1 292 ? -7.316 20.225 4.654 1.00 72.44 292 SER A O 1
ATOM 2453 N N . ILE A 1 293 ? -7.670 21.448 2.812 1.00 74.69 293 ILE A N 1
ATOM 2454 C CA . ILE A 1 293 ? -8.024 22.671 3.545 1.00 74.69 293 ILE A CA 1
ATOM 2455 C C . ILE A 1 293 ? -9.333 22.527 4.332 1.00 74.69 293 ILE A C 1
ATOM 2457 O O . ILE A 1 293 ? -9.438 23.029 5.449 1.00 74.69 293 ILE A O 1
ATOM 2461 N N . GLY A 1 294 ? -10.311 21.804 3.780 1.00 78.56 294 GLY A N 1
ATOM 2462 C CA . GLY A 1 294 ? -11.565 21.493 4.459 1.00 78.56 294 GLY A CA 1
ATOM 2463 C C . GLY A 1 294 ? -11.338 20.553 5.640 1.00 78.56 294 GLY A C 1
ATOM 2464 O O . GLY A 1 294 ? -11.869 20.800 6.720 1.00 78.56 294 GLY A O 1
ATOM 2465 N N . ALA A 1 295 ? -10.475 19.546 5.466 1.00 79.75 295 ALA A N 1
ATOM 2466 C CA . ALA A 1 295 ? -10.081 18.634 6.540 1.00 79.75 295 ALA A CA 1
ATOM 2467 C C . ALA A 1 295 ? -9.421 19.384 7.712 1.00 79.75 295 ALA A C 1
ATOM 2469 O O . ALA A 1 295 ? -9.824 19.215 8.861 1.00 79.75 295 ALA A O 1
ATOM 2470 N N . VAL A 1 296 ? -8.468 20.282 7.429 1.00 80.56 296 VAL A N 1
ATOM 2471 C CA . VAL A 1 296 ? -7.811 21.109 8.459 1.00 80.56 296 VAL A CA 1
ATOM 2472 C C . VAL A 1 296 ? -8.799 22.062 9.135 1.00 80.56 296 VAL A C 1
ATOM 2474 O O . VAL A 1 296 ? -8.773 22.202 10.358 1.00 80.56 296 VAL A O 1
ATOM 2477 N N . HIS A 1 297 ? -9.688 22.705 8.371 1.00 84.81 297 HIS A N 1
ATOM 2478 C CA . HIS A 1 297 ? -10.710 23.578 8.947 1.00 84.81 297 HIS A CA 1
ATOM 2479 C C . HIS A 1 297 ? -11.609 22.810 9.919 1.00 84.81 297 HIS A C 1
ATOM 2481 O O . HIS A 1 297 ? -11.806 23.249 11.051 1.00 84.81 297 HIS A O 1
ATOM 2487 N N . GLN A 1 298 ? -12.091 21.638 9.518 1.00 87.25 298 GLN A N 1
ATOM 2488 C CA . GLN A 1 298 ? -12.961 20.833 10.359 1.00 87.25 298 GLN A CA 1
ATOM 2489 C C . GLN A 1 298 ? -12.231 20.287 11.598 1.00 87.25 298 GLN A C 1
ATOM 2491 O O . GLN A 1 298 ? -12.772 20.372 12.701 1.00 87.25 298 GLN A O 1
ATOM 2496 N N . LEU A 1 299 ? -10.979 19.835 11.453 1.00 86.31 299 LEU A N 1
ATOM 2497 C CA . LEU A 1 299 ? -10.114 19.480 12.586 1.00 86.31 299 LEU A CA 1
ATOM 2498 C C . LEU A 1 299 ? -9.958 20.644 13.570 1.00 86.31 299 LEU A C 1
ATOM 2500 O O . LEU A 1 299 ? -10.037 20.437 14.775 1.00 86.31 299 LEU A O 1
ATOM 2504 N N . SER A 1 300 ? -9.799 21.878 13.078 1.00 85.94 300 SER A N 1
ATOM 2505 C CA . SER A 1 300 ? -9.678 23.062 13.940 1.00 85.94 300 SER A CA 1
ATOM 2506 C C . SER A 1 300 ? -10.924 23.324 14.793 1.00 85.94 300 SER A C 1
ATOM 2508 O O . SER A 1 300 ? -10.806 23.883 15.885 1.00 85.94 300 SER A O 1
ATOM 2510 N N . LEU A 1 301 ? -12.103 22.914 14.305 1.00 89.31 301 LEU A N 1
ATOM 2511 C CA . LEU A 1 301 ? -13.375 23.037 15.015 1.00 89.31 301 LEU A CA 1
ATOM 2512 C C . LEU A 1 301 ? -13.566 21.923 16.049 1.00 89.31 301 LEU A C 1
ATOM 2514 O O . LEU A 1 301 ? -14.125 22.183 17.111 1.00 89.31 301 LEU A O 1
ATOM 2518 N N . TRP A 1 302 ? -13.118 20.702 15.749 1.00 88.69 302 TRP A N 1
ATOM 2519 C CA . TRP A 1 302 ? -13.250 19.556 16.655 1.00 88.69 302 TRP A CA 1
ATOM 2520 C C . TRP A 1 302 ? -12.168 19.520 17.732 1.00 88.69 302 TRP A C 1
ATOM 2522 O O . TRP A 1 302 ? -12.472 19.331 18.906 1.00 88.69 302 TRP A O 1
ATOM 2532 N N . ASN A 1 303 ? -10.910 19.714 17.341 1.00 84.06 303 ASN A N 1
ATOM 2533 C CA . ASN A 1 303 ? -9.756 19.534 18.208 1.00 84.06 303 ASN A CA 1
ATOM 2534 C C . ASN A 1 303 ? -8.600 20.443 17.769 1.00 84.06 303 ASN A C 1
ATOM 2536 O O . ASN A 1 303 ? -7.632 20.017 17.149 1.00 84.06 303 ASN A O 1
ATOM 2540 N N . LYS A 1 304 ? -8.676 21.735 18.100 1.00 86.31 304 LYS A N 1
ATOM 2541 C CA . LYS A 1 304 ? -7.666 22.723 17.684 1.00 86.31 304 LYS A CA 1
ATOM 2542 C C . LYS A 1 304 ? -6.235 22.375 18.120 1.00 86.31 304 LYS A C 1
ATOM 2544 O O . LYS A 1 304 ? -5.293 22.728 17.417 1.00 86.31 304 LYS A O 1
ATOM 2549 N N . ASN A 1 305 ? -6.069 21.714 19.266 1.00 85.81 305 ASN A N 1
ATOM 2550 C CA . ASN A 1 305 ? -4.747 21.409 19.814 1.00 85.81 305 ASN A CA 1
ATOM 2551 C C . ASN A 1 305 ? -4.001 20.370 18.969 1.00 85.81 305 ASN A C 1
ATOM 2553 O O . ASN A 1 305 ? -2.791 20.505 18.816 1.00 85.81 305 ASN A O 1
ATOM 2557 N N . ILE A 1 306 ? -4.723 19.425 18.350 1.00 84.12 306 ILE A N 1
ATOM 2558 C CA . ILE A 1 306 ? -4.125 18.377 17.509 1.00 84.12 306 ILE A CA 1
ATOM 2559 C C . ILE A 1 306 ? -3.408 18.945 16.283 1.00 84.12 306 ILE A C 1
ATOM 2561 O O . ILE A 1 306 ? -2.525 18.301 15.734 1.00 84.12 306 ILE A O 1
ATOM 2565 N N . LEU A 1 307 ? -3.752 20.168 15.857 1.00 82.56 307 LEU A N 1
ATOM 2566 C CA . LEU A 1 307 ? -3.113 20.819 14.713 1.00 82.56 307 LEU A CA 1
ATOM 2567 C C . LEU A 1 307 ? -1.624 21.093 14.946 1.00 82.56 307 LEU A C 1
ATOM 2569 O O . LEU A 1 307 ? -0.878 21.152 13.975 1.00 82.56 307 LEU A O 1
ATOM 2573 N N . ASN A 1 308 ? -1.201 21.245 16.205 1.00 82.38 308 ASN A N 1
ATOM 2574 C CA . ASN A 1 308 ? 0.211 21.418 16.556 1.00 82.38 308 ASN A CA 1
ATOM 2575 C C . ASN A 1 308 ? 1.005 20.107 16.452 1.00 82.38 308 ASN A C 1
ATOM 2577 O O . ASN A 1 308 ? 2.228 20.148 16.363 1.00 82.38 308 ASN A O 1
ATOM 2581 N N . ASP A 1 309 ? 0.305 18.972 16.447 1.00 80.06 309 ASP A N 1
ATOM 2582 C CA . ASP A 1 309 ? 0.886 17.629 16.410 1.00 80.06 309 ASP A CA 1
ATOM 2583 C C . ASP A 1 309 ? 0.904 17.049 14.984 1.00 80.06 309 ASP A C 1
ATOM 2585 O O . ASP A 1 309 ? 1.443 15.963 14.748 1.00 80.06 309 ASP A O 1
ATOM 2589 N N . LEU A 1 310 ? 0.307 17.765 14.021 1.00 76.94 310 LEU A N 1
ATOM 2590 C CA . LEU A 1 310 ? 0.330 17.414 12.606 1.00 76.94 310 LEU A CA 1
ATOM 2591 C C . LEU A 1 310 ? 1.660 17.826 11.986 1.00 76.94 310 LEU A C 1
ATOM 2593 O O . LEU A 1 310 ? 2.080 18.974 12.103 1.00 76.94 310 LEU A O 1
ATOM 2597 N N . THR A 1 311 ? 2.252 16.925 11.210 1.00 65.12 311 THR A N 1
ATOM 2598 C CA . THR A 1 311 ? 3.400 17.258 10.360 1.00 65.12 311 THR A CA 1
ATOM 2599 C C . THR A 1 311 ? 3.067 16.949 8.904 1.00 65.12 311 THR A C 1
ATOM 2601 O O . THR A 1 311 ? 2.337 16.004 8.588 1.00 65.12 311 THR A O 1
ATOM 2604 N N . SER A 1 312 ? 3.563 17.778 7.985 1.00 59.47 312 SER A N 1
ATOM 2605 C CA . SER A 1 312 ? 3.451 17.503 6.554 1.00 59.47 312 SER A CA 1
ATOM 2606 C C . SER A 1 312 ? 4.317 16.296 6.199 1.00 59.47 312 SER A C 1
ATOM 2608 O O . SER A 1 312 ? 5.515 16.293 6.479 1.00 59.47 312 SER A O 1
ATOM 2610 N N . CYS A 1 313 ? 3.751 15.297 5.514 1.00 52.47 313 CYS A N 1
ATOM 2611 C CA . CYS A 1 313 ? 4.517 14.143 5.030 1.00 52.47 313 CYS A CA 1
ATOM 2612 C C . CYS A 1 313 ? 5.708 14.551 4.139 1.00 52.47 313 CYS A C 1
ATOM 2614 O O . CYS A 1 313 ? 6.675 13.804 4.061 1.00 52.47 313 CYS A O 1
ATOM 2616 N N . ASN A 1 314 ? 5.659 15.735 3.512 1.00 48.91 314 ASN A N 1
ATOM 2617 C CA . ASN A 1 314 ? 6.736 16.261 2.667 1.00 48.91 314 ASN A CA 1
ATOM 2618 C C . ASN A 1 314 ? 7.851 16.966 3.460 1.00 48.91 314 ASN A C 1
ATOM 2620 O O . ASN A 1 314 ? 8.953 17.091 2.947 1.00 48.91 314 ASN A O 1
ATOM 2624 N N . GLU A 1 315 ? 7.574 17.452 4.675 1.00 45.38 315 GLU A N 1
ATOM 2625 C CA . GLU A 1 315 ? 8.585 18.081 5.550 1.00 45.38 315 GLU A CA 1
ATOM 2626 C C . GLU A 1 315 ? 9.283 17.054 6.455 1.00 45.38 315 GLU A C 1
ATOM 2628 O O . GLU A 1 315 ? 10.305 17.345 7.073 1.00 45.38 315 GLU A O 1
ATOM 2633 N N . ALA A 1 316 ? 8.726 15.842 6.542 1.00 41.41 316 ALA A N 1
ATOM 2634 C CA . ALA A 1 316 ? 9.305 14.734 7.290 1.00 41.41 316 ALA A CA 1
ATOM 2635 C C . ALA A 1 316 ? 10.388 13.955 6.511 1.00 41.41 316 ALA A C 1
ATOM 2637 O O . ALA A 1 316 ? 11.133 13.217 7.168 1.00 41.41 316 ALA A O 1
ATOM 2638 N N . GLN A 1 317 ? 10.459 14.135 5.180 1.00 37.75 317 GLN A N 1
ATOM 2639 C CA . GLN A 1 317 ? 11.461 13.573 4.255 1.00 37.75 317 GLN A CA 1
ATOM 2640 C C . GLN A 1 317 ? 12.809 14.293 4.353 1.00 37.75 317 GLN A C 1
ATOM 2642 O O . GLN A 1 317 ? 12.817 15.534 4.504 1.00 37.75 317 GLN A O 1
#

Secondary structure (DSSP, 8-state):
---S-----SEEEE---EEETTEEEEEEEETTEEEEEEEEPPTT----SPPPHHHHHHHHHHHHHHHHHHH--SEEEEEEEE--HHHHHHHHHHHHHHHHHHHHHHT--GGGPPEEEEES-------PPP-EEEEEEE--SSHHHHHHHHHHHHTT--EEEEEEESTTS-S-TTHHHH-THHHHHHHHS-EEEEEEEESS-HHHHTT--S-----HHHHHHHHHHHHHHHHTEEEEEE---GGGG---EEETTEEE-TTGGGSHHHHHHHHHHHHHHT---EEEES-TT--HHHHHHHHHHH-GGGGGS---TTT--